Protein AF-A0A3R8L030-F1 (afdb_monomer_lite)

Structure (mmCIF, N/CA/C/O backbone):
data_AF-A0A3R8L030-F1
#
_entry.id   AF-A0A3R8L030-F1
#
loop_
_atom_site.group_PDB
_atom_site.id
_atom_site.type_symbol
_atom_site.label_atom_id
_atom_site.label_alt_id
_atom_site.label_comp_id
_atom_site.label_asym_id
_atom_site.label_entity_id
_atom_site.label_seq_id
_atom_site.pdbx_PDB_ins_code
_atom_site.Cartn_x
_atom_site.Cartn_y
_atom_site.Cartn_z
_atom_site.occupancy
_atom_site.B_iso_or_equiv
_atom_site.auth_seq_id
_atom_site.auth_comp_id
_atom_site.auth_asym_id
_atom_site.auth_atom_id
_atom_site.pdbx_PDB_model_num
ATOM 1 N N . MET A 1 1 ? -38.380 -20.143 65.986 1.00 40.31 1 MET A N 1
ATOM 2 C CA . MET A 1 1 ? -38.947 -19.265 64.948 1.00 40.31 1 MET A CA 1
ATOM 3 C C . MET A 1 1 ? -37.780 -18.463 64.450 1.00 40.31 1 MET A C 1
ATOM 5 O O . MET A 1 1 ? -37.391 -17.484 65.078 1.00 40.31 1 MET A O 1
ATOM 9 N N . ASP A 1 2 ? -37.129 -19.061 63.463 1.00 41.81 2 ASP A N 1
ATOM 10 C CA . ASP A 1 2 ? -35.942 -18.555 62.801 1.00 41.81 2 ASP A CA 1
ATOM 11 C C . ASP A 1 2 ? -36.247 -17.213 62.145 1.00 41.81 2 ASP A C 1
ATOM 13 O O . ASP A 1 2 ? -37.330 -17.005 61.600 1.00 41.81 2 ASP A O 1
ATOM 17 N N . LYS A 1 3 ? -35.301 -16.287 62.285 1.00 40.75 3 LYS A N 1
ATOM 18 C CA . LYS A 1 3 ? -35.304 -15.022 61.566 1.00 40.75 3 LYS A CA 1
ATOM 19 C C . LYS A 1 3 ? -34.808 -15.306 60.154 1.00 40.75 3 LYS A C 1
ATOM 21 O O . LYS A 1 3 ? -33.640 -15.641 59.988 1.00 40.75 3 LYS A O 1
ATOM 26 N N . GLU A 1 4 ? -35.686 -15.149 59.173 1.00 46.22 4 GLU A N 1
ATOM 27 C CA . GLU A 1 4 ? -35.289 -14.850 57.800 1.00 46.22 4 GLU A CA 1
ATOM 28 C C . GLU A 1 4 ? -34.530 -13.513 57.816 1.00 46.22 4 GLU A C 1
ATOM 30 O O . GLU A 1 4 ? -35.071 -12.467 58.173 1.00 46.22 4 GLU A O 1
ATOM 35 N N . GLN A 1 5 ? -33.234 -13.579 57.527 1.00 44.53 5 GLN A N 1
ATOM 36 C CA . GLN A 1 5 ? -32.398 -12.453 57.126 1.00 44.53 5 GLN A CA 1
ATOM 37 C C . GLN A 1 5 ? -31.625 -12.929 55.901 1.00 44.53 5 GLN A C 1
ATOM 39 O O . GLN A 1 5 ? -30.684 -13.709 56.027 1.00 44.53 5 GLN A O 1
ATOM 44 N N . GLY A 1 6 ? -32.072 -12.498 54.730 1.00 46.16 6 GLY A N 1
ATOM 45 C CA . GLY A 1 6 ? -31.446 -12.792 53.450 1.00 46.16 6 GLY A CA 1
ATOM 46 C C . GLY A 1 6 ? -32.339 -12.264 52.342 1.00 46.16 6 GLY A C 1
ATOM 47 O O . GLY A 1 6 ? -33.112 -13.042 51.815 1.00 46.16 6 GLY A O 1
ATOM 48 N N . GLU A 1 7 ? -32.293 -10.949 52.105 1.00 44.12 7 GLU A N 1
ATOM 49 C CA . GLU A 1 7 ? -32.864 -10.276 50.913 1.00 44.12 7 GLU A CA 1
ATOM 50 C C . GLU A 1 7 ? -32.478 -8.774 50.828 1.00 44.12 7 GLU A C 1
ATOM 52 O O . GLU A 1 7 ? -32.657 -8.158 49.795 1.00 44.12 7 GLU A O 1
ATOM 57 N N . ASP A 1 8 ? -31.869 -8.169 51.860 1.00 47.66 8 ASP A N 1
ATOM 58 C CA . ASP A 1 8 ? -31.588 -6.709 51.921 1.00 47.66 8 ASP A CA 1
ATOM 59 C C . ASP A 1 8 ? -30.275 -6.250 51.230 1.00 47.66 8 ASP A C 1
ATOM 61 O O . ASP A 1 8 ? -29.894 -5.084 51.311 1.00 47.66 8 ASP A O 1
ATOM 65 N N . GLY A 1 9 ? -29.525 -7.174 50.617 1.00 47.72 9 GLY A N 1
ATOM 66 C CA . GLY A 1 9 ? -28.221 -6.881 49.998 1.00 47.72 9 GLY A CA 1
ATOM 67 C C . GLY A 1 9 ? -28.303 -6.579 48.502 1.00 47.72 9 GLY A C 1
ATOM 68 O O . GLY A 1 9 ? -27.737 -5.595 48.047 1.00 47.72 9 GLY A O 1
ATOM 69 N N . THR A 1 10 ? -29.057 -7.391 47.760 1.00 52.47 10 THR A N 1
ATOM 70 C CA . THR A 1 10 ? -29.145 -7.344 46.291 1.00 52.47 10 THR A CA 1
ATOM 71 C C . THR A 1 10 ? -29.909 -6.121 45.779 1.00 52.47 10 THR A C 1
ATOM 73 O O . THR A 1 10 ? -29.444 -5.459 44.861 1.00 52.47 10 THR A O 1
ATOM 76 N N . ASP A 1 11 ? -31.007 -5.736 46.440 1.00 55.81 11 ASP A N 1
ATOM 77 C CA . ASP A 1 11 ? -31.825 -4.573 46.044 1.00 55.81 11 ASP A CA 1
ATOM 78 C C . ASP A 1 11 ? -31.068 -3.230 46.148 1.00 55.81 11 ASP A C 1
ATOM 80 O O . ASP A 1 11 ? -31.355 -2.288 45.410 1.00 55.81 11 ASP A O 1
ATOM 84 N N . ASN A 1 12 ? -30.118 -3.104 47.084 1.00 58.22 12 ASN A N 1
ATOM 85 C CA . ASN A 1 12 ? -29.330 -1.874 47.258 1.00 58.22 12 ASN A CA 1
ATOM 86 C C . ASN A 1 12 ? -28.217 -1.749 46.211 1.00 58.22 12 ASN A C 1
ATOM 88 O O . ASN A 1 12 ? -27.924 -0.633 45.775 1.00 58.22 12 ASN A O 1
ATOM 92 N N . ASP A 1 13 ? -27.610 -2.872 45.830 1.00 59.03 13 ASP A N 1
ATOM 93 C CA . ASP A 1 13 ? -26.534 -2.905 44.842 1.00 59.03 13 ASP A CA 1
ATOM 94 C C . ASP A 1 13 ? -27.094 -2.688 43.421 1.00 59.03 13 ASP A C 1
ATOM 96 O O . ASP A 1 13 ? -26.556 -1.855 42.690 1.00 59.03 13 ASP A O 1
ATOM 100 N N . GLU A 1 14 ? -28.254 -3.274 43.085 1.00 59.84 14 GLU A N 1
ATOM 101 C CA . GLU A 1 14 ? -28.978 -3.008 41.823 1.00 59.84 14 GLU A CA 1
ATOM 102 C C . GLU A 1 14 ? -29.403 -1.532 41.684 1.00 59.84 14 GLU A C 1
ATOM 104 O O . GLU A 1 14 ? -29.268 -0.899 40.635 1.00 59.84 14 GLU A O 1
ATOM 109 N N . GLN A 1 15 ? -29.884 -0.919 42.768 1.00 64.44 15 GLN A N 1
ATOM 110 C CA . GLN A 1 15 ? -30.327 0.476 42.735 1.00 64.44 15 GLN A CA 1
ATOM 111 C C . GLN A 1 15 ? -29.148 1.465 42.621 1.00 64.44 15 GLN A C 1
ATOM 113 O O . GLN A 1 15 ? -29.294 2.568 42.078 1.00 64.44 15 GLN A O 1
ATOM 118 N N . ALA A 1 16 ? -27.967 1.078 43.116 1.00 65.25 16 ALA A N 1
ATOM 119 C CA . ALA A 1 16 ? -26.729 1.830 42.949 1.00 65.25 16 ALA A CA 1
ATOM 120 C C . ALA A 1 16 ? -26.162 1.693 41.524 1.00 65.25 16 ALA A C 1
ATOM 122 O O . ALA A 1 16 ? -25.752 2.712 40.952 1.00 65.25 16 ALA A O 1
ATOM 123 N N . SER A 1 17 ? -26.195 0.493 40.929 1.00 68.00 17 SER A N 1
ATOM 124 C CA . SER A 1 17 ? -25.768 0.265 39.540 1.00 68.00 17 SER A CA 1
ATOM 125 C C . SER A 1 17 ? -26.643 1.023 38.541 1.00 68.00 17 SER A C 1
ATOM 127 O O . SER A 1 17 ? -26.108 1.704 37.664 1.00 68.00 17 SER A O 1
ATOM 129 N N . ASP A 1 18 ? -27.965 1.040 38.734 1.00 72.62 18 ASP A N 1
ATOM 130 C CA . ASP A 1 18 ? -28.902 1.806 37.897 1.00 72.62 18 ASP A CA 1
ATOM 131 C C . ASP A 1 18 ? -28.607 3.312 37.923 1.00 72.62 18 ASP A C 1
ATOM 133 O O . ASP A 1 18 ? -28.602 4.002 36.892 1.00 72.62 18 ASP A O 1
ATOM 137 N N . SER A 1 19 ? -28.318 3.846 39.115 1.00 79.25 19 SER A N 1
ATOM 138 C CA . SER A 1 19 ? -27.961 5.255 39.268 1.00 79.25 19 SER A CA 1
ATOM 139 C C . SER A 1 19 ? -26.654 5.581 38.544 1.00 79.25 19 SER A C 1
ATOM 141 O O . SER A 1 19 ? -26.567 6.642 37.923 1.00 79.25 19 SER A O 1
ATOM 143 N N . LEU A 1 20 ? -25.648 4.708 38.606 1.00 85.56 20 LEU A N 1
ATOM 144 C CA . LEU A 1 20 ? -24.357 4.918 37.948 1.00 85.56 20 LEU A CA 1
ATOM 145 C C . LEU A 1 20 ? -24.468 4.797 36.425 1.00 85.56 20 LEU A C 1
ATOM 147 O O . LEU A 1 20 ? -24.020 5.699 35.714 1.00 85.56 20 LEU A O 1
ATOM 151 N N . LEU A 1 21 ? -25.153 3.768 35.919 1.00 90.12 21 LEU A N 1
ATOM 152 C CA . LEU A 1 21 ? -25.396 3.589 34.487 1.00 90.12 21 LEU A CA 1
ATOM 153 C C . LEU A 1 21 ? -26.121 4.798 33.881 1.00 90.12 21 LEU A C 1
ATOM 155 O O . LEU A 1 21 ? -25.786 5.242 32.782 1.00 90.12 21 LEU A O 1
ATOM 159 N N . SER A 1 22 ? -27.074 5.391 34.609 1.00 90.06 22 SER A N 1
ATOM 160 C CA . SER A 1 22 ? -27.771 6.600 34.155 1.00 90.06 22 SER A CA 1
ATOM 161 C C . SER A 1 22 ? -26.840 7.813 33.989 1.00 90.06 22 SER A C 1
ATOM 163 O O . SER A 1 22 ? -27.018 8.602 33.054 1.00 90.06 22 SER A O 1
ATOM 165 N N . VAL A 1 23 ? -25.825 7.945 34.853 1.00 93.19 23 VAL A N 1
ATOM 166 C CA . VAL A 1 23 ? -24.807 9.005 34.781 1.00 93.19 23 VAL A CA 1
ATOM 167 C C . VAL A 1 23 ? -23.886 8.767 33.587 1.00 93.19 23 VAL A C 1
ATOM 169 O O . VAL A 1 23 ? -23.719 9.674 32.773 1.00 93.19 23 VAL A O 1
ATOM 172 N N . ILE A 1 24 ? -23.390 7.537 33.415 1.00 94.25 24 ILE A N 1
ATOM 173 C CA . ILE A 1 24 ? -22.549 7.147 32.272 1.00 94.25 24 ILE A CA 1
ATOM 174 C C . ILE A 1 24 ? -23.288 7.428 30.951 1.00 94.25 24 ILE A C 1
ATOM 176 O O . ILE A 1 24 ? -22.771 8.136 30.082 1.00 94.25 24 ILE A O 1
ATOM 180 N N . LYS A 1 25 ? -24.546 6.971 30.829 1.00 95.56 25 LYS A N 1
ATOM 181 C CA . LYS A 1 25 ? -25.420 7.231 29.667 1.00 95.56 25 LYS A CA 1
ATOM 182 C C . LYS A 1 25 ? -25.552 8.735 29.383 1.00 95.56 25 LYS A C 1
ATOM 184 O O . LYS A 1 25 ? -25.526 9.162 28.224 1.00 95.56 25 LYS A O 1
ATOM 189 N N . ALA A 1 26 ? -25.718 9.557 30.422 1.00 96.19 26 ALA A N 1
ATOM 190 C CA . ALA A 1 26 ? -25.890 11.000 30.278 1.00 96.19 26 ALA A CA 1
ATOM 191 C C . ALA A 1 26 ? -24.609 11.709 29.815 1.00 96.19 26 ALA A C 1
ATOM 193 O O . ALA A 1 26 ? -24.683 12.572 28.935 1.00 96.19 26 ALA A O 1
ATOM 194 N N . ASP A 1 27 ? -23.461 11.355 30.383 1.00 96.88 27 ASP A N 1
ATOM 195 C CA . ASP A 1 27 ? -22.189 12.024 30.106 1.00 96.88 27 ASP A CA 1
ATOM 196 C C . ASP A 1 27 ? -21.630 11.613 28.737 1.00 96.88 27 ASP A C 1
ATOM 198 O O . ASP A 1 27 ? -21.216 12.482 27.959 1.00 96.88 27 ASP A O 1
ATOM 202 N N . TYR A 1 28 ? -21.788 10.342 28.347 1.00 96.81 28 TYR A N 1
ATOM 203 C CA . TYR A 1 28 ? -21.502 9.884 26.982 1.00 96.81 28 TYR A CA 1
ATOM 204 C C . TYR A 1 28 ? -22.342 10.640 25.944 1.00 96.81 28 TYR A C 1
ATOM 206 O O . TYR A 1 28 ? -21.824 11.208 24.980 1.00 96.81 28 TYR A O 1
ATOM 214 N N . LYS A 1 29 ? -23.655 10.772 26.180 1.00 95.81 29 LYS A N 1
ATOM 215 C CA . LYS A 1 29 ? -24.563 11.488 25.266 1.00 95.81 29 LYS A CA 1
ATOM 216 C C . LYS A 1 29 ? -24.210 12.969 25.098 1.00 95.81 29 LYS A C 1
ATOM 218 O O . LYS A 1 29 ? -24.447 13.542 24.030 1.00 95.81 29 LYS A O 1
ATOM 223 N N . LYS A 1 30 ? -23.664 13.610 26.133 1.00 96.50 30 LYS A N 1
ATOM 224 C CA . LYS A 1 30 ? -23.179 15.000 26.066 1.00 96.50 30 LYS A CA 1
ATOM 225 C C . LYS A 1 30 ? -21.786 15.123 25.444 1.00 96.50 30 LYS A C 1
ATOM 227 O O . LYS 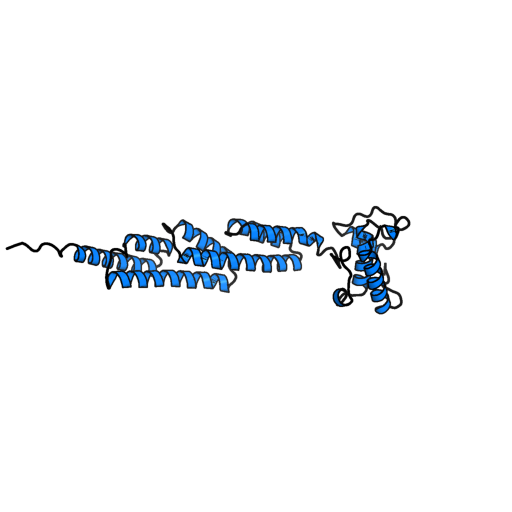A 1 30 ? -21.359 16.251 25.202 1.00 96.50 30 LYS A O 1
ATOM 232 N N . LYS A 1 31 ? -21.111 14.004 25.147 1.00 95.12 31 LYS A N 1
ATOM 233 C CA . LYS A 1 31 ? -19.697 13.940 24.739 1.00 95.12 31 LYS A CA 1
ATOM 234 C C . LYS A 1 31 ? -18.743 14.467 25.814 1.00 95.12 31 LYS A C 1
ATOM 236 O O . LYS A 1 31 ? -17.695 15.020 25.492 1.00 95.12 31 LYS A O 1
ATOM 241 N N . GLU A 1 32 ? -19.149 14.345 27.075 1.00 96.38 32 GLU A N 1
ATOM 242 C CA . GLU A 1 32 ? -18.294 14.570 28.245 1.00 96.38 32 GLU A CA 1
ATOM 243 C C . GLU A 1 32 ? -17.496 13.305 28.594 1.00 96.38 32 GLU A C 1
ATOM 245 O O . GLU A 1 32 ? -16.540 13.403 29.353 1.00 96.38 32 GLU A O 1
ATOM 250 N N . MET A 1 33 ? -17.880 12.164 28.007 1.00 95.81 33 MET A N 1
ATOM 251 C CA . MET A 1 33 ? -17.232 10.863 28.124 1.00 95.81 33 MET A CA 1
ATOM 252 C C . MET A 1 33 ? -17.007 10.263 26.727 1.00 95.81 33 MET A C 1
ATOM 254 O O . MET A 1 33 ? -17.924 10.301 25.896 1.00 95.81 33 MET A O 1
ATOM 258 N N . ASP A 1 34 ? -15.811 9.742 26.449 1.00 96.25 34 ASP A N 1
ATOM 259 C CA . ASP A 1 34 ? -15.496 9.042 25.196 1.00 96.25 34 ASP A CA 1
ATOM 260 C C . ASP A 1 34 ? -15.748 7.521 25.264 1.00 96.25 34 ASP A C 1
ATOM 262 O O . ASP A 1 34 ? -16.265 7.003 26.253 1.00 96.25 34 ASP A O 1
ATOM 266 N N . TYR A 1 35 ? -15.460 6.799 24.172 1.00 97.06 35 TYR A N 1
ATOM 267 C CA . TYR A 1 35 ? -15.663 5.346 24.111 1.00 97.06 35 TYR A CA 1
ATOM 268 C C . TYR A 1 35 ? -14.855 4.602 25.181 1.00 97.06 35 TYR A C 1
ATOM 270 O O . TYR A 1 35 ? -15.389 3.697 25.816 1.00 97.06 35 TYR A O 1
ATOM 278 N N . ALA A 1 36 ? -13.589 4.978 25.383 1.00 97.00 36 ALA A N 1
ATOM 279 C CA . ALA A 1 36 ? -12.721 4.275 26.314 1.00 97.00 36 ALA A CA 1
ATOM 280 C C . ALA A 1 36 ? -13.147 4.533 27.759 1.00 97.00 36 ALA A C 1
ATOM 282 O O . ALA A 1 36 ? -13.276 3.597 28.543 1.00 97.00 36 ALA A O 1
ATOM 283 N N . GLU A 1 37 ? -13.458 5.789 28.086 1.00 96.31 37 GLU A N 1
ATOM 284 C CA . GLU A 1 37 ? -13.988 6.151 29.400 1.00 96.31 37 GLU A CA 1
ATOM 285 C C . GLU A 1 37 ? -15.317 5.434 29.687 1.00 96.31 37 GLU A C 1
ATOM 287 O O . GLU A 1 37 ? -15.518 4.944 30.797 1.00 96.31 37 GLU A O 1
ATOM 292 N N . ALA A 1 38 ? -16.198 5.308 28.686 1.00 95.69 38 ALA A N 1
ATOM 293 C CA . ALA A 1 38 ? -17.453 4.574 28.825 1.00 95.69 38 ALA A CA 1
ATOM 294 C C . ALA A 1 38 ? -17.238 3.064 29.006 1.00 95.69 38 ALA A C 1
ATOM 296 O O . ALA A 1 38 ? -17.884 2.474 29.868 1.00 95.69 38 ALA A O 1
ATOM 297 N N . LYS A 1 39 ? -16.331 2.430 28.247 1.00 94.81 39 LYS A N 1
ATOM 298 C CA . LYS A 1 39 ? -16.027 0.996 28.404 1.00 94.81 39 LYS A CA 1
ATOM 299 C C . LYS A 1 39 ? -15.416 0.691 29.767 1.00 94.81 39 LYS A C 1
ATOM 301 O O . LYS A 1 39 ? -15.876 -0.242 30.418 1.00 94.81 39 LYS A O 1
ATOM 306 N N . ASN A 1 40 ? -14.468 1.503 30.234 1.00 93.88 40 ASN A N 1
ATOM 307 C CA . ASN A 1 40 ? -13.858 1.305 31.552 1.00 93.88 40 ASN A CA 1
ATOM 308 C C . ASN A 1 40 ? -14.901 1.491 32.667 1.00 93.88 40 ASN A C 1
ATOM 310 O O . ASN A 1 40 ? -14.985 0.668 33.572 1.00 93.88 40 ASN A O 1
ATOM 314 N N . ALA A 1 41 ? -15.761 2.512 32.564 1.00 92.81 41 ALA A N 1
ATOM 315 C CA . ALA A 1 41 ? -16.834 2.732 33.534 1.00 92.81 41 ALA A CA 1
ATOM 316 C C . ALA A 1 41 ? -17.886 1.609 33.536 1.00 92.81 41 ALA A C 1
ATOM 318 O O . ALA A 1 41 ? -18.457 1.314 34.581 1.00 92.81 41 ALA A O 1
ATOM 319 N N . LEU A 1 42 ? -18.156 0.986 32.383 1.00 90.81 42 LEU A N 1
ATOM 320 C CA . LEU A 1 42 ? -19.043 -0.177 32.294 1.00 90.81 42 LEU A CA 1
ATOM 321 C C . LEU A 1 42 ? -18.407 -1.440 32.887 1.00 90.81 42 LEU A C 1
ATOM 323 O O . LEU A 1 42 ? -19.118 -2.223 33.509 1.00 90.81 42 LEU A O 1
ATOM 327 N N . ALA A 1 43 ? -17.094 -1.629 32.733 1.00 88.12 43 ALA A N 1
ATOM 328 C CA . ALA A 1 43 ? -16.378 -2.752 33.338 1.00 88.12 43 ALA A CA 1
ATOM 329 C C . ALA A 1 43 ? -16.435 -2.716 34.877 1.00 88.12 43 ALA A C 1
ATOM 331 O O . ALA A 1 43 ? -16.526 -3.762 35.513 1.00 88.12 43 ALA A O 1
ATOM 332 N N . ASP A 1 44 ? -16.465 -1.517 35.470 1.00 84.56 44 ASP A N 1
ATOM 333 C CA . ASP A 1 44 ? -16.614 -1.324 36.919 1.00 84.56 44 ASP A CA 1
ATOM 334 C C . ASP A 1 44 ? -18.018 -1.676 37.456 1.00 84.56 44 ASP A C 1
ATOM 336 O O . ASP A 1 44 ? -18.187 -1.809 38.669 1.00 8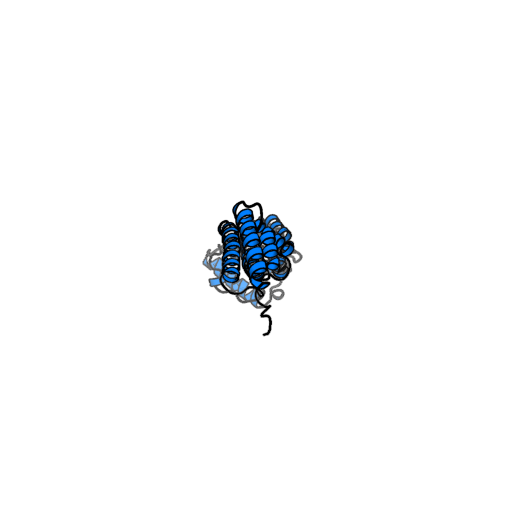4.56 44 ASP A O 1
ATOM 340 N N . LEU A 1 45 ? -19.034 -1.807 36.589 1.00 83.75 45 LEU A N 1
ATOM 341 C CA . LEU A 1 45 ? -20.405 -2.154 36.992 1.00 83.75 45 LEU A CA 1
ATOM 342 C C . LEU A 1 45 ? -20.639 -3.665 37.157 1.00 83.75 45 LEU A C 1
ATOM 344 O O . LEU A 1 45 ? -21.752 -4.041 37.507 1.00 83.75 45 LEU A O 1
ATOM 348 N N . ASP A 1 46 ? -19.619 -4.495 36.909 1.00 67.88 46 ASP A N 1
ATOM 349 C CA . ASP A 1 46 ? -19.625 -5.962 37.036 1.00 67.88 46 ASP A CA 1
ATOM 350 C C . ASP A 1 46 ? -20.930 -6.623 36.554 1.00 67.88 46 ASP A C 1
ATOM 352 O O . ASP A 1 46 ? -21.691 -7.229 37.307 1.00 67.88 46 ASP A O 1
ATOM 356 N N . ALA A 1 47 ? -21.217 -6.479 35.256 1.00 61.94 47 ALA A N 1
ATOM 357 C CA . ALA A 1 47 ? -22.436 -7.014 34.648 1.00 61.94 47 ALA A CA 1
ATOM 358 C C . ALA A 1 47 ? -22.584 -8.544 34.791 1.00 61.94 47 ALA A C 1
ATOM 360 O O . ALA A 1 47 ? -23.687 -9.056 34.619 1.00 61.94 47 ALA A O 1
ATOM 361 N N . GLU A 1 48 ? -21.502 -9.273 35.096 1.00 59.94 48 GLU A N 1
ATOM 362 C CA . GLU A 1 48 ? -21.537 -10.717 35.362 1.00 59.94 48 GLU A CA 1
ATOM 363 C C . GLU A 1 48 ? -22.101 -11.051 36.754 1.00 59.94 48 GLU A C 1
ATOM 365 O O . GLU A 1 48 ? -22.592 -12.164 36.962 1.00 59.94 48 GLU A O 1
ATOM 370 N N . GLU A 1 49 ? -22.070 -10.098 37.691 1.00 65.44 49 GLU A N 1
ATOM 371 C CA . GLU A 1 49 ? -22.681 -10.212 39.020 1.00 65.44 49 GLU A CA 1
ATOM 372 C C . GLU A 1 49 ? -24.140 -9.717 39.059 1.00 65.44 49 GLU A C 1
ATOM 374 O O . GLU A 1 49 ? -24.841 -9.946 40.048 1.00 65.44 49 GLU A O 1
ATOM 379 N N . LEU A 1 50 ? -24.623 -9.086 37.981 1.00 66.19 50 LEU A N 1
ATOM 380 C CA . LEU A 1 50 ? -25.986 -8.563 37.857 1.00 66.19 50 LEU A CA 1
ATOM 381 C C . LEU A 1 50 ? -26.899 -9.534 37.085 1.00 66.19 50 LEU A C 1
ATOM 383 O O . LEU A 1 50 ? -26.514 -10.114 36.071 1.00 66.19 50 LEU A O 1
ATOM 387 N N . GLU A 1 51 ? -28.152 -9.685 37.527 1.00 70.88 51 GLU A N 1
ATOM 388 C CA . GLU A 1 51 ? -29.180 -10.472 36.831 1.00 70.88 51 GLU A CA 1
ATOM 389 C C . GLU A 1 51 ? -30.372 -9.585 36.420 1.00 70.88 51 GLU A C 1
ATOM 391 O O . GLU A 1 51 ? -30.697 -8.593 37.066 1.00 70.88 51 GLU A O 1
ATOM 396 N N . GLY A 1 52 ? -31.070 -9.949 35.339 1.00 79.50 52 GLY A N 1
ATOM 397 C CA . GLY A 1 52 ? -32.326 -9.297 34.948 1.00 79.50 52 GLY A CA 1
ATOM 398 C C . GLY A 1 52 ? -32.164 -7.973 34.188 1.00 79.50 52 GLY A C 1
ATOM 399 O O . GLY A 1 52 ? -31.291 -7.842 33.335 1.00 79.50 52 GLY A O 1
ATOM 400 N N . GLU A 1 53 ? -33.058 -7.013 34.454 1.00 82.56 53 GLU A N 1
ATOM 401 C CA . GLU A 1 53 ? -33.201 -5.771 33.668 1.00 82.56 53 GLU A CA 1
ATOM 402 C C . GLU A 1 53 ? -31.931 -4.909 33.698 1.00 82.56 53 GLU A C 1
ATOM 404 O O . GLU A 1 53 ? -31.551 -4.365 32.667 1.00 82.56 53 GLU A O 1
ATOM 409 N N . ALA A 1 54 ? -31.223 -4.860 34.831 1.00 79.06 54 ALA A N 1
ATOM 410 C CA . ALA A 1 54 ? -29.984 -4.094 34.974 1.00 79.06 54 ALA A CA 1
ATOM 411 C C . ALA A 1 54 ? -28.853 -4.614 34.064 1.00 79.06 54 ALA A C 1
ATOM 413 O O . ALA A 1 54 ? -28.144 -3.823 33.440 1.00 79.06 54 ALA A O 1
ATOM 414 N N . ALA A 1 55 ? -28.709 -5.939 33.939 1.00 82.94 55 ALA A N 1
ATOM 415 C CA . ALA A 1 55 ? -27.713 -6.550 33.059 1.00 82.94 55 ALA A CA 1
ATOM 416 C C . ALA A 1 55 ? -28.040 -6.305 31.573 1.00 82.94 55 ALA A C 1
ATOM 418 O O . ALA A 1 55 ? -27.158 -5.932 30.795 1.00 82.94 55 ALA A O 1
ATOM 419 N N . ASP A 1 56 ? -29.315 -6.439 31.188 1.00 87.19 56 ASP A N 1
ATOM 420 C CA . ASP A 1 56 ? -29.784 -6.148 29.825 1.00 87.19 56 ASP A CA 1
ATOM 421 C C . ASP A 1 56 ? -29.517 -4.678 29.439 1.00 87.19 56 ASP A C 1
ATOM 423 O O . ASP A 1 56 ? -29.047 -4.388 28.334 1.00 87.19 56 ASP A O 1
ATOM 427 N N . ASP A 1 57 ? -29.746 -3.750 30.372 1.00 88.94 57 ASP A N 1
ATOM 428 C CA . ASP A 1 57 ? -29.558 -2.311 30.184 1.00 88.94 57 ASP A CA 1
ATOM 429 C C . ASP A 1 57 ? -28.087 -1.907 29.977 1.00 88.94 57 ASP A C 1
ATOM 431 O O . ASP A 1 57 ? -27.799 -0.938 29.254 1.00 88.94 57 ASP A O 1
ATOM 435 N N . ILE A 1 58 ? -27.158 -2.626 30.620 1.00 89.06 58 ILE A N 1
ATOM 436 C CA . ILE A 1 58 ? -25.709 -2.461 30.440 1.00 89.06 58 ILE A CA 1
ATOM 437 C C . ILE A 1 58 ? -25.297 -2.974 29.061 1.00 89.06 58 ILE A C 1
ATOM 439 O O . ILE A 1 58 ? -24.625 -2.250 28.322 1.00 89.06 58 ILE A O 1
ATOM 443 N N . LEU A 1 59 ? -25.741 -4.175 28.677 1.00 89.56 59 LEU A N 1
ATOM 444 C CA . LEU A 1 59 ? -25.427 -4.775 27.376 1.00 89.56 59 LEU A CA 1
ATOM 445 C C . LEU A 1 59 ? -25.975 -3.945 26.204 1.00 89.56 59 LEU A C 1
ATOM 447 O O . LEU A 1 59 ? -25.294 -3.769 25.186 1.00 89.56 59 LEU A O 1
ATOM 451 N N . GLU A 1 60 ? -27.181 -3.385 26.339 1.00 92.88 60 GLU A N 1
ATOM 452 C CA . GLU A 1 60 ? -27.749 -2.477 25.336 1.00 92.88 60 GLU A CA 1
ATOM 453 C C . GLU A 1 60 ? -26.910 -1.198 25.207 1.00 92.88 60 GLU A C 1
ATOM 455 O O . GLU A 1 60 ? -26.645 -0.716 24.096 1.00 92.88 60 GLU A O 1
ATOM 460 N N . PHE A 1 61 ? -26.457 -0.643 26.333 1.00 95.00 61 PHE A N 1
ATOM 461 C CA . PHE A 1 61 ? -25.628 0.553 26.303 1.00 95.00 61 PHE A CA 1
ATOM 462 C C . PHE A 1 61 ? -24.231 0.278 25.738 1.00 95.00 61 PHE A C 1
ATOM 464 O O . PHE A 1 61 ? -23.755 1.063 24.917 1.00 95.00 61 PHE A O 1
ATOM 471 N N . GLN A 1 62 ? -23.622 -0.861 26.074 1.00 94.56 62 GLN A N 1
ATOM 472 C CA . GLN A 1 62 ? -22.379 -1.320 25.456 1.00 94.56 62 GLN A CA 1
ATOM 473 C C . GLN A 1 62 ? -22.527 -1.427 23.929 1.00 94.56 62 GLN A C 1
ATOM 475 O O . GLN A 1 62 ? -21.739 -0.848 23.181 1.00 94.56 62 GLN A O 1
ATOM 480 N N . SER A 1 63 ? -23.602 -2.062 23.457 1.00 95.25 63 SER A N 1
ATOM 481 C CA . SER A 1 63 ? -23.896 -2.164 22.020 1.00 95.25 63 SER A CA 1
ATOM 482 C C . SER A 1 63 ? -24.069 -0.788 21.360 1.00 95.25 63 SER A C 1
ATOM 484 O O . SER A 1 63 ? -23.737 -0.598 20.188 1.00 95.25 63 SER A O 1
ATOM 486 N N . THR A 1 64 ? -24.596 0.192 22.101 1.00 97.25 64 THR A N 1
ATOM 487 C CA . THR A 1 64 ? -24.767 1.570 21.621 1.00 97.25 64 THR A CA 1
ATOM 488 C C . THR A 1 64 ? -23.422 2.260 21.413 1.00 97.25 64 THR A C 1
ATOM 490 O O . THR A 1 64 ? -23.190 2.809 20.336 1.00 97.25 64 THR A O 1
ATOM 493 N N . ILE A 1 65 ? -22.525 2.215 22.403 1.00 97.38 65 ILE A N 1
ATOM 494 C CA . ILE A 1 65 ? -21.223 2.893 22.306 1.00 97.38 65 ILE A CA 1
ATOM 495 C C . ILE A 1 65 ? -20.311 2.242 21.254 1.00 97.38 65 ILE A C 1
ATOM 497 O O . ILE A 1 65 ? -19.591 2.950 20.547 1.00 97.38 65 ILE A O 1
ATOM 501 N N . GLU A 1 66 ? -20.386 0.916 21.092 1.00 97.81 66 GLU A N 1
ATOM 502 C CA . GLU A 1 66 ? -19.672 0.165 20.050 1.00 97.81 66 GLU A CA 1
ATOM 503 C C . GLU A 1 66 ? -20.168 0.553 18.655 1.00 97.81 66 GLU A C 1
ATOM 505 O O . GLU A 1 66 ? -19.375 0.868 17.763 1.00 97.81 66 GLU A O 1
ATOM 510 N N . LYS A 1 67 ? -21.490 0.636 18.472 1.00 97.88 67 LYS A N 1
ATOM 511 C CA . LYS A 1 67 ? -22.080 1.100 17.216 1.00 97.88 67 LYS A CA 1
ATOM 512 C C . LYS A 1 67 ? -21.680 2.538 16.881 1.00 97.88 67 LYS A C 1
ATOM 514 O O . LYS A 1 67 ? -21.316 2.805 15.738 1.00 97.88 67 LYS A O 1
ATOM 519 N N . ASP A 1 68 ? -21.727 3.449 17.850 1.00 97.75 68 ASP A N 1
ATOM 520 C CA . ASP A 1 68 ? -21.368 4.855 17.644 1.00 97.75 68 ASP A CA 1
ATOM 521 C C . ASP A 1 68 ? -19.893 5.008 17.221 1.00 97.75 68 ASP A C 1
ATOM 523 O O . ASP A 1 68 ? -19.584 5.786 16.308 1.00 97.75 68 ASP A O 1
ATOM 527 N N . LEU A 1 69 ? -18.982 4.231 17.824 1.00 97.81 69 LEU A N 1
ATOM 528 C CA . LEU A 1 69 ? -17.582 4.157 17.396 1.00 97.81 69 LEU A CA 1
ATOM 529 C C . LEU A 1 69 ? -17.461 3.567 15.984 1.00 97.81 69 LEU A C 1
ATOM 531 O O . LEU A 1 69 ? -16.786 4.146 15.129 1.00 97.81 69 LEU A O 1
ATOM 535 N N . GLY A 1 70 ? -18.143 2.453 15.713 1.00 97.50 70 GLY A N 1
ATOM 536 C CA . GLY A 1 70 ? -18.152 1.807 14.402 1.00 97.50 70 GLY A CA 1
ATOM 537 C C . GLY A 1 70 ? -18.601 2.752 13.282 1.00 97.50 70 GLY A C 1
ATOM 538 O O . GLY A 1 70 ? -17.918 2.868 12.262 1.00 97.50 70 GLY A O 1
ATOM 539 N N . ASP A 1 71 ? -19.694 3.489 13.496 1.00 97.31 71 ASP A N 1
ATOM 540 C CA . ASP A 1 71 ? -20.230 4.477 12.553 1.00 97.31 71 ASP A CA 1
ATOM 541 C C . ASP A 1 71 ? -19.255 5.652 12.342 1.00 97.31 71 ASP A C 1
ATOM 543 O O . ASP A 1 71 ? -19.083 6.138 11.217 1.00 97.31 71 ASP A O 1
ATOM 547 N N . LYS A 1 72 ? -18.571 6.097 13.406 1.00 96.19 72 LYS A N 1
ATOM 548 C CA . LYS A 1 72 ? -17.542 7.142 13.324 1.00 96.19 72 LYS A CA 1
ATOM 549 C C . LYS A 1 72 ? -16.354 6.699 12.466 1.00 96.19 72 LYS A C 1
ATOM 551 O O . LYS A 1 72 ? -15.957 7.439 11.564 1.00 96.19 72 LYS A O 1
ATOM 556 N N . LEU A 1 73 ? -15.808 5.509 12.714 1.00 97.00 73 LEU A N 1
ATOM 557 C CA . LEU A 1 73 ? -14.655 4.983 11.973 1.00 97.00 73 LEU A CA 1
ATOM 558 C C . LEU A 1 73 ? -15.013 4.657 10.518 1.00 97.00 73 LEU A C 1
ATOM 560 O O . LEU A 1 73 ? -14.248 4.976 9.607 1.00 97.00 73 LEU A O 1
ATOM 564 N N . ALA A 1 74 ? -16.210 4.115 10.275 1.00 94.75 74 ALA A N 1
ATOM 565 C CA . ALA A 1 74 ? -16.697 3.837 8.924 1.00 94.75 74 ALA A CA 1
ATOM 566 C C . ALA A 1 74 ? -16.756 5.104 8.056 1.00 94.75 74 ALA A C 1
ATOM 568 O O . ALA A 1 74 ? -16.512 5.043 6.849 1.00 94.75 74 ALA A O 1
ATOM 569 N N . LYS A 1 75 ? -17.030 6.266 8.662 1.00 95.12 75 LYS A N 1
ATOM 570 C CA . LYS A 1 75 ? -17.003 7.548 7.958 1.00 95.12 75 LYS A CA 1
ATOM 571 C C . LYS A 1 75 ? -15.599 7.897 7.457 1.00 95.12 75 LYS A C 1
ATOM 573 O O . LYS A 1 75 ? -15.457 8.210 6.277 1.00 95.12 75 LYS A O 1
ATOM 578 N N . PHE A 1 76 ? -14.576 7.782 8.305 1.00 93.06 76 PHE A N 1
ATOM 579 C CA . PHE A 1 76 ? -13.185 8.005 7.894 1.00 93.06 76 PHE A CA 1
ATOM 580 C C . PHE A 1 76 ? -12.770 7.067 6.754 1.00 93.06 76 PHE A C 1
ATOM 582 O O . PHE A 1 76 ? -12.238 7.527 5.745 1.00 93.06 76 PHE A O 1
ATOM 589 N N . ALA A 1 77 ? -13.092 5.774 6.867 1.00 90.88 77 ALA A N 1
ATOM 590 C CA . ALA A 1 77 ? -12.796 4.793 5.824 1.00 90.88 77 ALA A CA 1
ATOM 591 C C . ALA A 1 77 ? -13.495 5.132 4.495 1.00 90.88 77 ALA A C 1
ATOM 593 O O . ALA A 1 77 ? -12.881 5.066 3.430 1.00 90.88 77 ALA A O 1
ATOM 594 N N . SER A 1 78 ? -14.758 5.576 4.543 1.00 90.31 78 SER A N 1
ATOM 595 C CA . SER A 1 78 ? -15.507 5.979 3.344 1.00 90.31 78 SER A CA 1
ATOM 596 C C . SER A 1 78 ? -14.917 7.202 2.634 1.00 90.31 78 SER A C 1
ATOM 598 O O . SER A 1 78 ? -14.976 7.284 1.406 1.00 90.31 78 SER A O 1
ATOM 600 N N . ASP A 1 79 ? -14.290 8.103 3.392 1.00 91.12 79 ASP A N 1
ATOM 601 C CA . ASP A 1 79 ? -13.574 9.272 2.877 1.00 91.12 79 ASP A CA 1
ATOM 602 C C . ASP A 1 79 ? -12.107 8.943 2.508 1.00 91.12 79 ASP A C 1
ATOM 604 O O . ASP A 1 79 ? -11.382 9.811 2.022 1.00 91.12 79 ASP A O 1
ATOM 608 N N . SER A 1 80 ? -11.673 7.684 2.698 1.00 89.38 80 SER A N 1
ATOM 609 C CA . SER A 1 80 ? -10.281 7.219 2.555 1.00 89.38 80 SER A CA 1
ATOM 610 C C . SER A 1 80 ? -9.282 7.960 3.456 1.00 89.38 80 SER A C 1
ATOM 612 O O . SER A 1 80 ? -8.087 8.012 3.169 1.00 89.38 80 SER A O 1
ATOM 614 N N . ASP A 1 81 ? -9.760 8.517 4.569 1.00 93.00 81 ASP A N 1
ATOM 615 C CA . ASP A 1 81 ? -8.964 9.241 5.559 1.00 93.00 81 ASP A CA 1
ATOM 616 C C . ASP A 1 81 ? -8.512 8.281 6.672 1.00 93.00 81 ASP A C 1
ATOM 618 O O . ASP A 1 81 ? -8.934 8.356 7.825 1.00 93.00 81 ASP A O 1
ATOM 622 N N . PHE A 1 82 ? -7.692 7.295 6.298 1.00 94.00 82 PHE A N 1
ATOM 623 C CA . PHE A 1 82 ? -7.314 6.191 7.188 1.00 94.00 82 PHE A CA 1
ATOM 624 C C . PHE A 1 82 ? -6.323 6.585 8.288 1.00 94.00 82 PHE A C 1
ATOM 626 O O . PHE A 1 82 ? -6.319 5.975 9.351 1.00 94.00 82 PHE A O 1
ATOM 633 N N . LYS A 1 83 ? -5.491 7.609 8.082 1.00 91.06 83 LYS A N 1
ATOM 634 C CA . LYS A 1 83 ? -4.513 8.035 9.095 1.00 91.06 83 LYS A CA 1
ATOM 635 C C . LYS A 1 83 ? -5.171 8.435 10.429 1.00 91.06 83 LYS A C 1
ATOM 637 O O . LYS A 1 83 ? -4.813 7.833 11.440 1.00 91.06 83 LYS A O 1
ATOM 642 N N . PRO A 1 84 ? -6.139 9.374 10.471 1.00 94.19 84 PRO A N 1
ATOM 643 C CA . PRO A 1 84 ? -6.824 9.706 11.719 1.00 94.19 84 PRO A CA 1
ATOM 644 C C . PRO A 1 84 ? -7.635 8.532 12.280 1.00 94.19 84 PRO A C 1
ATOM 646 O O . PRO A 1 84 ? -7.752 8.415 13.495 1.00 94.19 84 PRO A O 1
ATOM 649 N N . LEU A 1 85 ? -8.148 7.640 11.423 1.00 96.25 85 LEU A N 1
ATOM 650 C CA . LEU A 1 85 ? -8.830 6.414 11.848 1.00 96.25 85 LEU A CA 1
ATOM 651 C C . LEU A 1 85 ? -7.886 5.517 12.666 1.00 96.25 85 LEU A C 1
ATOM 653 O O . LEU A 1 85 ? -8.212 5.131 13.789 1.00 96.25 85 LEU A O 1
ATOM 657 N N . ILE A 1 86 ? -6.705 5.205 12.128 1.00 95.12 86 ILE A N 1
ATOM 658 C CA . ILE A 1 86 ? -5.723 4.332 12.785 1.00 95.12 86 ILE A CA 1
ATOM 659 C C . ILE A 1 86 ? -5.129 4.996 14.034 1.00 95.12 86 ILE A C 1
ATOM 661 O O . ILE A 1 86 ? -4.933 4.330 15.053 1.00 95.12 86 ILE A O 1
ATOM 665 N N . GLU A 1 87 ? -4.886 6.310 13.997 1.00 93.69 87 GLU A N 1
ATOM 666 C CA . GLU A 1 87 ? -4.462 7.077 15.176 1.00 93.69 87 GLU A CA 1
ATOM 667 C C . GLU A 1 87 ? -5.512 7.013 16.299 1.00 93.69 87 GLU A C 1
ATOM 669 O O . GLU A 1 87 ? -5.151 6.836 17.465 1.00 93.69 87 GLU A O 1
ATOM 674 N N . GLU A 1 88 ? -6.802 7.094 15.958 1.00 95.56 88 GLU A N 1
ATOM 675 C CA . GLU A 1 88 ? -7.902 6.962 16.915 1.00 95.56 88 GLU A CA 1
ATOM 676 C C . GLU A 1 88 ? -7.960 5.558 17.530 1.00 95.56 88 GLU A C 1
ATOM 678 O O . GLU A 1 88 ? -7.970 5.433 18.754 1.00 95.56 88 GLU A O 1
ATOM 683 N N . LEU A 1 89 ? -7.912 4.501 16.715 1.00 95.25 89 LEU A N 1
ATOM 684 C CA . LEU A 1 89 ? -7.895 3.120 17.214 1.00 95.25 89 LEU A CA 1
ATOM 685 C C . LEU A 1 89 ? -6.681 2.832 18.104 1.00 95.25 89 LEU A C 1
ATOM 687 O O . LEU A 1 89 ? -6.809 2.196 19.149 1.00 95.25 89 LEU A O 1
ATOM 691 N N . THR A 1 90 ? -5.510 3.350 17.732 1.00 92.69 90 THR A N 1
ATOM 692 C CA . THR A 1 90 ? -4.286 3.225 18.536 1.00 92.69 90 THR A CA 1
ATOM 693 C C . THR A 1 90 ? -4.432 3.920 19.890 1.00 92.69 90 THR A C 1
ATOM 695 O O . THR A 1 90 ? -3.974 3.398 20.910 1.00 92.69 90 THR A O 1
ATOM 698 N N . ALA A 1 91 ? -5.068 5.095 19.919 1.00 94.50 91 ALA A N 1
ATOM 699 C CA . ALA A 1 91 ? -5.335 5.816 21.157 1.00 94.50 91 ALA A CA 1
ATOM 700 C C . ALA A 1 91 ? -6.335 5.063 22.048 1.00 94.50 91 ALA A C 1
ATOM 702 O O . ALA A 1 91 ? -6.070 4.909 23.240 1.00 94.50 91 ALA A O 1
ATOM 703 N N . LEU A 1 92 ? -7.423 4.542 21.472 1.00 96.25 92 LEU A N 1
ATOM 704 C CA . LEU A 1 92 ? -8.443 3.779 22.198 1.00 96.25 92 LEU A CA 1
ATOM 705 C C . LEU A 1 92 ? -7.883 2.481 22.783 1.00 96.25 92 LEU A C 1
ATOM 707 O O . LEU A 1 92 ? -8.065 2.235 23.970 1.00 96.25 92 LEU A O 1
ATOM 711 N N . LYS A 1 93 ? -7.096 1.720 22.012 1.00 93.56 93 LYS A N 1
ATOM 712 C CA . LYS A 1 93 ? -6.430 0.495 22.491 1.00 93.56 93 LYS A CA 1
ATOM 713 C C . LYS A 1 93 ? -5.512 0.736 23.696 1.00 93.56 93 LYS A C 1
ATOM 715 O O . LYS A 1 93 ? -5.242 -0.174 24.467 1.00 93.56 93 LYS A O 1
ATOM 720 N N . LYS A 1 94 ? -4.986 1.954 23.844 1.00 93.44 94 LYS A N 1
ATOM 721 C CA . LYS A 1 94 ? -4.164 2.342 24.996 1.00 93.44 94 LYS A CA 1
ATOM 722 C C . LYS A 1 94 ? -4.997 2.833 26.186 1.00 93.44 94 LYS A C 1
ATOM 724 O O . LYS A 1 94 ? -4.492 2.815 27.305 1.00 93.44 94 LYS A O 1
ATOM 729 N N . ALA A 1 95 ? -6.187 3.365 25.927 1.00 96.50 95 ALA A N 1
ATOM 730 C CA . ALA A 1 95 ? -7.036 4.004 26.926 1.00 96.50 95 ALA A CA 1
ATOM 731 C C . ALA A 1 95 ? -8.036 3.035 27.573 1.00 96.50 95 ALA A C 1
ATOM 733 O O . ALA A 1 95 ? -8.384 3.239 28.733 1.00 96.50 95 ALA A O 1
ATOM 734 N N . VAL A 1 96 ? -8.485 2.006 26.846 1.00 95.81 96 VAL A N 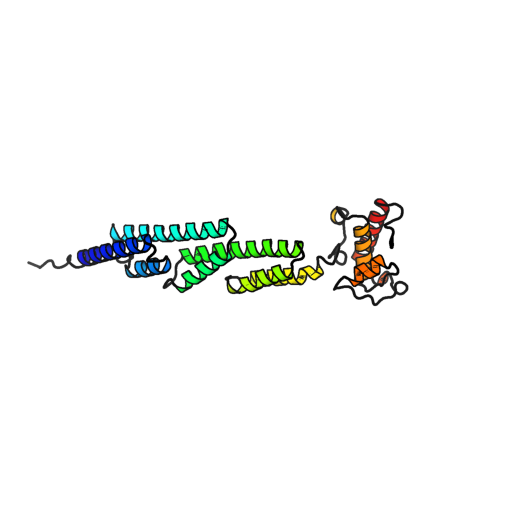1
ATOM 735 C CA . VAL A 1 96 ? -9.349 0.959 27.402 1.00 95.81 96 VAL A CA 1
ATOM 736 C C . VAL A 1 96 ? -8.547 0.051 28.332 1.00 95.81 96 VAL A C 1
ATOM 738 O O . VAL A 1 96 ? -7.437 -0.371 28.000 1.00 95.81 96 VAL A O 1
ATOM 741 N N . ASP A 1 97 ? -9.110 -0.222 29.505 1.00 90.56 97 ASP A N 1
ATOM 742 C CA . ASP A 1 97 ? -8.547 -1.130 30.494 1.00 90.56 97 ASP A CA 1
ATOM 743 C C . ASP A 1 97 ? -8.946 -2.578 30.162 1.00 90.56 97 ASP A C 1
ATOM 745 O O . ASP A 1 97 ? -10.125 -2.897 30.032 1.00 90.56 97 ASP A O 1
ATOM 749 N N . GLY A 1 98 ? -7.959 -3.471 30.061 1.00 87.56 98 GLY A N 1
ATOM 750 C CA . GLY A 1 98 ? -8.190 -4.881 29.726 1.00 87.56 98 GLY A CA 1
ATOM 751 C C . GLY A 1 98 ? -8.328 -5.150 28.225 1.00 87.56 98 GLY A C 1
ATOM 752 O O . GLY A 1 98 ? -7.902 -4.345 27.396 1.00 87.56 98 GLY A O 1
ATOM 753 N N . ASP A 1 99 ? -8.869 -6.323 27.896 1.00 86.69 99 ASP A N 1
ATOM 754 C CA . ASP A 1 99 ? -9.070 -6.765 26.515 1.00 86.69 99 ASP A CA 1
ATOM 755 C C . ASP A 1 99 ? -10.469 -6.337 26.034 1.00 86.69 99 ASP A C 1
ATOM 757 O O . ASP A 1 99 ? -11.469 -6.557 26.718 1.00 86.69 99 ASP A O 1
ATOM 761 N N . ASP A 1 100 ? -10.545 -5.731 24.849 1.00 94.38 100 ASP A N 1
ATOM 762 C CA . ASP A 1 100 ? -11.791 -5.298 24.208 1.00 94.38 100 ASP A CA 1
ATOM 763 C C . ASP A 1 100 ? -11.880 -5.941 22.822 1.00 94.38 100 ASP A C 1
ATOM 765 O O . ASP A 1 100 ? -11.264 -5.470 21.864 1.00 94.38 100 ASP A O 1
ATOM 769 N N . GLU A 1 101 ? -12.639 -7.036 22.734 1.00 94.38 101 GLU A N 1
ATOM 770 C CA . GLU A 1 101 ? -12.794 -7.842 21.515 1.00 94.38 101 GLU A CA 1
ATOM 771 C C . GLU A 1 101 ? -13.287 -6.999 20.329 1.00 94.38 101 GLU A C 1
ATOM 773 O O . GLU A 1 101 ? -12.786 -7.138 19.214 1.00 94.38 101 GLU A O 1
ATOM 778 N N . PHE A 1 102 ? -14.196 -6.048 20.566 1.00 96.00 102 PHE A N 1
ATOM 779 C CA . PHE A 1 102 ? -14.702 -5.172 19.512 1.00 96.00 102 PHE A CA 1
ATOM 780 C C . PHE A 1 102 ? -13.611 -4.233 18.979 1.00 96.00 102 PHE A C 1
ATOM 782 O O . PHE A 1 102 ? -13.477 -4.053 17.765 1.00 96.00 102 PHE A O 1
ATOM 789 N N . LEU A 1 103 ? -12.790 -3.651 19.861 1.00 96.44 103 LEU A N 1
ATOM 790 C CA . LEU A 1 103 ? -11.633 -2.865 19.427 1.00 96.44 103 LEU A CA 1
ATOM 791 C C . LEU A 1 103 ? -10.600 -3.716 18.686 1.00 96.44 103 LEU A C 1
ATOM 793 O O . LEU A 1 103 ? -10.023 -3.228 17.713 1.00 96.44 103 LEU A O 1
ATOM 797 N N . GLU A 1 104 ? -10.357 -4.955 19.114 1.00 95.06 104 GLU A N 1
ATOM 798 C CA . GLU A 1 104 ? -9.449 -5.870 18.416 1.00 95.06 104 GLU A CA 1
ATOM 799 C C . GLU A 1 104 ? -9.927 -6.157 16.989 1.00 95.06 104 GLU A C 1
ATOM 801 O O . GLU A 1 104 ? -9.151 -5.982 16.046 1.00 95.06 104 GLU A O 1
ATOM 806 N N . GLU A 1 105 ? -11.213 -6.466 16.808 1.00 96.88 105 GLU A N 1
ATOM 807 C CA . GLU A 1 105 ? -11.817 -6.668 15.487 1.00 96.88 105 GLU A CA 1
ATOM 808 C C . GLU A 1 105 ? -11.698 -5.423 14.593 1.00 96.88 105 GLU A C 1
ATOM 810 O O . GLU A 1 105 ? -11.352 -5.521 13.409 1.00 96.88 105 GLU A O 1
ATOM 815 N N . LEU A 1 106 ? -11.964 -4.231 15.140 1.00 97.25 106 LEU A N 1
ATOM 816 C CA . LEU A 1 106 ? -11.839 -2.977 14.394 1.00 97.25 106 LEU A CA 1
ATOM 817 C C . LEU A 1 106 ? -10.391 -2.703 13.985 1.00 97.25 106 LEU A C 1
ATOM 819 O O . LEU A 1 106 ? -10.142 -2.271 12.857 1.00 97.25 106 LEU A O 1
ATOM 823 N N . VAL A 1 107 ? -9.447 -2.950 14.890 1.00 95.44 107 VAL A N 1
ATOM 824 C CA . VAL A 1 107 ? -8.017 -2.791 14.638 1.00 95.44 107 VAL A CA 1
ATOM 825 C C . VAL A 1 107 ? -7.567 -3.728 13.521 1.00 95.44 107 VAL A C 1
ATOM 827 O O . VAL A 1 107 ? -6.947 -3.256 12.574 1.00 95.44 107 VAL A O 1
ATOM 830 N N . GLU A 1 108 ? -7.911 -5.015 13.569 1.00 94.81 108 GLU A N 1
ATOM 831 C CA . GLU A 1 108 ? -7.554 -5.967 12.509 1.00 94.81 108 GLU A CA 1
ATOM 832 C C . GLU A 1 108 ? -8.153 -5.579 11.155 1.00 94.81 108 GLU A C 1
ATOM 834 O O . GLU A 1 108 ? -7.457 -5.564 10.135 1.00 94.81 108 GLU A O 1
ATOM 839 N N . LYS A 1 109 ? -9.440 -5.214 11.144 1.00 96.06 109 LYS A N 1
ATOM 840 C CA . LYS A 1 109 ? -10.141 -4.804 9.927 1.00 96.06 109 LYS A CA 1
ATOM 841 C C . LYS A 1 109 ? -9.477 -3.591 9.280 1.00 96.06 109 LYS A C 1
ATOM 843 O O . LYS A 1 109 ? -9.163 -3.619 8.089 1.00 96.06 109 LYS A O 1
ATOM 848 N N . TYR A 1 110 ? -9.303 -2.511 10.038 1.00 96.38 110 TYR A N 1
ATOM 849 C CA . TYR A 1 110 ? -8.839 -1.253 9.465 1.00 96.38 110 TYR A CA 1
ATOM 850 C C . TYR A 1 110 ? -7.328 -1.216 9.235 1.00 96.38 110 TYR A C 1
ATOM 852 O O . TYR A 1 110 ? -6.900 -0.501 8.333 1.00 96.38 110 TYR A O 1
ATOM 860 N N . ASP A 1 111 ? -6.530 -2.016 9.950 1.00 94.19 111 ASP A N 1
ATOM 861 C CA . ASP A 1 111 ? -5.113 -2.224 9.621 1.00 94.19 111 ASP A CA 1
ATOM 862 C C . ASP A 1 111 ? -4.972 -2.824 8.213 1.00 94.19 111 ASP A C 1
ATOM 864 O O . ASP A 1 111 ? -4.253 -2.285 7.369 1.00 94.19 111 ASP A O 1
ATOM 868 N N . ALA A 1 112 ? -5.756 -3.867 7.908 1.00 94.75 112 ALA A N 1
ATOM 869 C CA . ALA A 1 112 ? -5.774 -4.489 6.586 1.00 94.75 112 ALA A CA 1
ATOM 870 C C . ALA A 1 112 ? -6.277 -3.535 5.486 1.00 94.75 112 ALA A C 1
ATOM 872 O O . ALA A 1 112 ? -5.682 -3.462 4.406 1.00 94.75 112 ALA A O 1
ATOM 873 N N . GLU A 1 113 ? -7.349 -2.776 5.745 1.00 96.06 113 GLU A N 1
ATOM 874 C CA . GLU A 1 113 ? -7.846 -1.766 4.798 1.00 96.06 113 GLU A CA 1
ATOM 875 C C . GLU A 1 113 ? -6.826 -0.639 4.572 1.00 96.06 113 GLU A C 1
ATOM 877 O O . GLU A 1 113 ? -6.645 -0.193 3.434 1.00 96.06 113 GLU A O 1
ATOM 882 N N . TYR A 1 114 ? -6.115 -0.208 5.620 1.00 96.31 114 TYR A N 1
ATOM 883 C CA . TYR A 1 114 ? -5.102 0.834 5.504 1.00 96.31 114 TYR A CA 1
ATOM 884 C C . TYR A 1 114 ? -3.887 0.360 4.707 1.00 96.31 114 TYR A C 1
ATOM 886 O O . TYR A 1 114 ? -3.436 1.076 3.816 1.00 96.31 114 TYR A O 1
ATOM 894 N N . ILE A 1 115 ? -3.399 -0.861 4.941 1.00 95.81 115 ILE A N 1
ATOM 895 C CA . ILE A 1 115 ? -2.314 -1.458 4.146 1.00 95.81 115 ILE A CA 1
ATOM 896 C C . ILE A 1 115 ? -2.712 -1.545 2.666 1.00 95.81 115 ILE A C 1
ATOM 898 O O . ILE A 1 115 ? -1.928 -1.164 1.797 1.00 95.81 115 ILE A O 1
ATOM 902 N N . PHE A 1 116 ? -3.944 -1.966 2.365 1.00 95.25 116 PHE A N 1
ATOM 903 C CA . PHE A 1 116 ? -4.448 -1.997 0.989 1.00 95.25 116 PHE A CA 1
ATOM 904 C C . PHE A 1 116 ? -4.520 -0.597 0.356 1.00 95.25 116 PHE A C 1
ATOM 906 O O . PHE A 1 116 ? -4.177 -0.410 -0.816 1.00 95.25 116 PHE A O 1
ATOM 913 N N . TYR A 1 117 ? -4.937 0.411 1.126 1.00 95.81 117 TYR A N 1
ATOM 914 C CA . TYR A 1 117 ? -4.902 1.805 0.691 1.00 95.81 117 TYR A CA 1
ATOM 915 C C . TYR A 1 117 ? -3.468 2.277 0.400 1.00 95.81 117 TYR A C 1
ATOM 917 O O . TYR A 1 117 ? -3.232 2.888 -0.644 1.00 95.81 117 TYR A O 1
ATOM 925 N N . LEU A 1 118 ? -2.511 1.968 1.281 1.00 96.25 118 LEU A N 1
ATOM 926 C CA . LEU A 1 118 ? -1.100 2.330 1.131 1.00 96.25 118 LEU A CA 1
ATOM 927 C C . LEU A 1 118 ? -0.476 1.704 -0.118 1.00 96.25 118 LEU A C 1
ATOM 929 O O . LEU A 1 118 ? 0.224 2.402 -0.854 1.00 96.25 118 LEU A O 1
ATOM 933 N N . ASP A 1 119 ? -0.765 0.433 -0.393 1.00 95.69 119 ASP A N 1
ATOM 934 C CA . ASP A 1 119 ? -0.357 -0.246 -1.626 1.00 95.69 119 ASP A CA 1
ATOM 935 C C . ASP A 1 119 ? -0.879 0.513 -2.857 1.00 95.69 119 ASP A C 1
ATOM 937 O O . ASP A 1 119 ? -0.108 1.058 -3.654 1.00 95.69 119 ASP A O 1
ATOM 941 N N . SER A 1 120 ? -2.202 0.704 -2.941 1.00 93.12 120 SER A N 1
ATOM 942 C CA . SER A 1 120 ? -2.816 1.387 -4.082 1.00 93.12 120 SER A CA 1
ATOM 943 C C . SER A 1 120 ? -2.312 2.821 -4.276 1.00 93.12 120 SER A C 1
ATOM 945 O O . SER A 1 120 ? -2.091 3.249 -5.414 1.00 93.12 120 SER A O 1
ATOM 947 N N . GLU A 1 121 ? -2.167 3.591 -3.199 1.00 95.56 121 GLU A N 1
ATOM 948 C CA . GLU A 1 121 ? -1.771 4.994 -3.285 1.00 95.56 121 GLU A CA 1
ATOM 949 C C . GLU A 1 121 ? -0.277 5.145 -3.588 1.00 95.56 121 GLU A C 1
ATOM 951 O O . GLU A 1 121 ? 0.102 5.970 -4.427 1.00 95.56 121 GLU A O 1
ATOM 956 N N . SER A 1 122 ? 0.574 4.299 -3.001 1.00 94.81 122 SER A N 1
ATOM 957 C CA . SER A 1 122 ? 2.003 4.277 -3.316 1.00 94.81 122 SER A CA 1
ATOM 958 C C . SER A 1 122 ? 2.251 3.897 -4.781 1.00 94.81 122 SER A C 1
ATOM 960 O O . SER A 1 122 ? 3.020 4.582 -5.462 1.00 94.81 122 SER A O 1
ATOM 962 N N . GLU A 1 123 ? 1.521 2.919 -5.334 1.00 90.75 123 GLU A N 1
ATOM 963 C CA . GLU A 1 123 ? 1.580 2.594 -6.761 1.00 90.75 123 GLU A CA 1
ATOM 964 C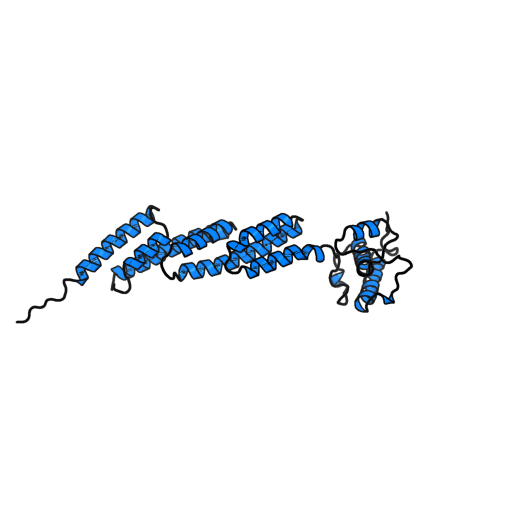 C . GLU A 1 123 ? 1.182 3.778 -7.654 1.00 90.75 123 GLU A C 1
ATOM 966 O O . GLU A 1 123 ? 1.825 4.036 -8.678 1.00 90.75 123 GLU A O 1
ATOM 971 N N . LYS A 1 124 ? 0.103 4.498 -7.310 1.00 90.62 124 LYS A N 1
ATOM 972 C CA . LYS A 1 124 ? -0.331 5.683 -8.072 1.00 90.62 124 LYS A CA 1
ATOM 973 C C . LYS A 1 124 ? 0.743 6.763 -8.057 1.00 90.62 124 LYS A C 1
ATOM 975 O O . LYS A 1 124 ? 1.022 7.352 -9.103 1.00 90.62 124 LYS A O 1
ATOM 980 N N . LEU A 1 125 ? 1.357 7.008 -6.901 1.00 91.25 125 LEU A N 1
ATOM 981 C CA . LEU A 1 125 ? 2.439 7.977 -6.752 1.00 91.25 125 LEU A CA 1
ATOM 982 C C . LEU A 1 125 ? 3.664 7.572 -7.581 1.00 91.25 125 LEU A C 1
ATOM 984 O O . LEU A 1 125 ? 4.209 8.415 -8.298 1.00 91.25 125 LEU A O 1
ATOM 988 N N . VAL A 1 126 ? 4.045 6.291 -7.585 1.00 86.50 126 VAL A N 1
ATOM 989 C CA . VAL A 1 126 ? 5.123 5.783 -8.452 1.00 86.50 126 VAL A CA 1
ATOM 990 C C . VAL A 1 126 ? 4.782 5.987 -9.932 1.00 86.50 126 VAL A C 1
ATOM 992 O O . VAL A 1 126 ? 5.584 6.574 -10.658 1.00 86.50 126 VAL A O 1
ATOM 995 N N . LYS A 1 127 ? 3.572 5.615 -10.376 1.00 83.88 127 LYS A N 1
ATOM 996 C CA . LYS A 1 127 ? 3.102 5.815 -11.765 1.00 83.88 127 LYS A CA 1
ATOM 997 C C . LYS A 1 127 ? 3.072 7.295 -12.172 1.00 83.88 127 LYS A C 1
ATOM 999 O O . LYS A 1 127 ? 3.260 7.617 -13.343 1.00 83.88 127 LYS A O 1
ATOM 1004 N N . ALA A 1 128 ? 2.868 8.198 -11.215 1.00 82.50 128 ALA A N 1
ATOM 1005 C CA . ALA A 1 128 ? 2.922 9.645 -11.412 1.00 82.50 128 ALA A CA 1
ATOM 1006 C C . ALA A 1 128 ? 4.349 10.234 -11.353 1.00 82.50 128 ALA A C 1
ATOM 1008 O O . ALA A 1 128 ? 4.507 11.451 -11.460 1.00 82.50 128 ALA A O 1
ATOM 1009 N N . GLY A 1 129 ? 5.387 9.408 -11.170 1.00 81.56 129 GLY A N 1
ATOM 1010 C CA . GLY A 1 129 ? 6.781 9.845 -11.035 1.00 81.56 129 GLY A CA 1
ATOM 1011 C C . GLY A 1 129 ? 7.115 10.480 -9.679 1.00 81.56 129 GLY A C 1
ATOM 1012 O O . GLY A 1 129 ? 8.165 11.100 -9.533 1.00 81.56 129 GLY A O 1
ATOM 1013 N N . LYS A 1 130 ? 6.240 10.334 -8.680 1.00 88.44 130 LYS A N 1
ATOM 1014 C CA . LYS A 1 130 ? 6.336 10.923 -7.335 1.00 88.44 130 LYS A CA 1
ATOM 1015 C C . LYS A 1 130 ? 6.825 9.901 -6.307 1.00 88.44 130 LYS A C 1
ATOM 1017 O O . LYS A 1 130 ? 6.217 9.700 -5.259 1.00 88.44 130 LYS A O 1
ATOM 1022 N N . LYS A 1 131 ? 7.938 9.235 -6.610 1.00 86.81 131 LYS A N 1
ATOM 1023 C CA . LYS A 1 131 ? 8.483 8.160 -5.768 1.00 86.81 131 LYS A CA 1
ATOM 1024 C C . LYS A 1 131 ? 8.825 8.617 -4.347 1.00 86.81 131 LYS A C 1
ATOM 1026 O O . LYS A 1 131 ? 8.529 7.896 -3.404 1.00 86.81 131 LYS A O 1
ATOM 1031 N N . ASP A 1 132 ? 9.378 9.816 -4.185 1.00 88.56 132 ASP A N 1
ATOM 1032 C CA . ASP A 1 132 ? 9.706 10.353 -2.857 1.00 88.56 132 ASP A CA 1
ATOM 1033 C C . ASP A 1 132 ? 8.447 10.570 -1.998 1.00 88.56 132 ASP A C 1
ATOM 1035 O O . ASP A 1 132 ? 8.477 10.349 -0.791 1.00 88.56 132 ASP A O 1
ATOM 1039 N N . GLU A 1 133 ? 7.320 10.953 -2.616 1.00 93.75 133 GLU A N 1
ATOM 1040 C CA . GLU A 1 133 ? 6.029 11.059 -1.922 1.00 93.75 133 GLU A CA 1
ATOM 1041 C C . GLU A 1 133 ? 5.505 9.671 -1.521 1.00 93.75 133 GLU A C 1
ATOM 1043 O O . GLU A 1 133 ? 4.991 9.523 -0.415 1.00 93.75 133 GLU A O 1
ATOM 1048 N N . ALA A 1 134 ? 5.681 8.652 -2.373 1.00 94.12 134 ALA A N 1
ATOM 1049 C CA . ALA A 1 134 ? 5.296 7.269 -2.072 1.00 94.12 134 ALA A CA 1
ATOM 1050 C C . ALA A 1 134 ? 6.097 6.689 -0.897 1.00 94.12 134 ALA A C 1
ATOM 1052 O O . ALA A 1 134 ? 5.521 6.112 0.021 1.00 94.12 134 ALA A O 1
ATOM 1053 N N . VAL A 1 135 ? 7.421 6.882 -0.897 1.00 92.69 135 VAL A N 1
ATOM 1054 C CA . VAL A 1 135 ? 8.292 6.446 0.206 1.00 92.69 135 VAL A CA 1
ATOM 1055 C C . VAL A 1 135 ? 7.894 7.147 1.499 1.00 92.69 135 VAL A C 1
ATOM 1057 O O . VAL A 1 135 ? 7.675 6.483 2.505 1.00 92.69 135 VAL A O 1
ATOM 1060 N N . LYS A 1 136 ? 7.717 8.472 1.457 1.00 95.25 136 LYS A N 1
ATOM 1061 C CA . LYS A 1 136 ? 7.311 9.250 2.629 1.00 95.25 136 LYS A CA 1
ATOM 1062 C C . LYS A 1 136 ? 5.962 8.790 3.195 1.00 95.25 136 LYS A C 1
ATOM 1064 O O . LYS A 1 136 ? 5.830 8.679 4.409 1.00 95.25 136 LYS A O 1
ATOM 1069 N N . LEU A 1 137 ? 4.977 8.515 2.333 1.00 95.19 137 LEU A N 1
ATOM 1070 C CA . LEU A 1 137 ? 3.672 7.984 2.740 1.00 95.19 137 LEU A CA 1
ATOM 1071 C C . LEU A 1 137 ? 3.824 6.677 3.532 1.00 95.19 137 LEU A C 1
ATOM 1073 O O . LEU A 1 137 ? 3.223 6.530 4.596 1.00 95.19 137 LEU A O 1
ATOM 1077 N N . LEU A 1 138 ? 4.633 5.745 3.028 1.00 95.69 138 LEU A N 1
ATOM 1078 C CA . LEU A 1 138 ? 4.833 4.441 3.654 1.00 95.69 138 LEU A CA 1
ATOM 1079 C C . LEU A 1 138 ? 5.657 4.536 4.952 1.00 95.69 138 LEU A C 1
ATOM 1081 O O . LEU A 1 138 ? 5.261 3.953 5.957 1.00 95.69 138 LEU A O 1
ATOM 1085 N N . GLU A 1 139 ? 6.736 5.326 4.978 1.00 94.25 139 GLU A N 1
ATOM 1086 C CA . GLU A 1 139 ? 7.557 5.553 6.184 1.00 94.25 139 GLU A CA 1
ATOM 1087 C C . GLU A 1 139 ? 6.749 6.181 7.328 1.00 94.25 139 GLU A C 1
ATOM 1089 O O . GLU A 1 139 ? 6.856 5.758 8.479 1.00 94.25 139 GLU A O 1
ATOM 1094 N N . GLU A 1 140 ? 5.904 7.175 7.028 1.00 93.75 140 GLU A N 1
ATOM 1095 C CA . GLU A 1 140 ? 5.030 7.785 8.038 1.00 93.75 140 GLU A CA 1
ATOM 1096 C C . GLU A 1 140 ? 3.977 6.800 8.572 1.00 93.75 140 GLU A C 1
ATOM 1098 O O . GLU A 1 140 ? 3.496 6.966 9.694 1.00 93.75 140 GLU A O 1
ATOM 1103 N N . SER A 1 141 ? 3.635 5.775 7.791 1.00 93.19 141 SER A N 1
ATOM 1104 C CA . SER A 1 141 ? 2.575 4.815 8.108 1.00 93.19 141 SER A CA 1
ATOM 1105 C C . SER A 1 141 ? 3.072 3.553 8.811 1.00 93.19 141 SER A C 1
ATOM 1107 O O . SER A 1 141 ? 2.300 2.928 9.531 1.00 93.19 141 SER A O 1
ATOM 1109 N N . GLU A 1 142 ? 4.356 3.204 8.681 1.00 92.19 142 GLU A N 1
ATOM 1110 C CA . GLU A 1 142 ? 4.960 2.005 9.289 1.00 92.19 142 GLU A CA 1
ATOM 1111 C C . GLU A 1 142 ? 4.730 1.934 10.807 1.00 92.19 142 GLU A C 1
ATOM 1113 O O . GLU A 1 142 ? 4.486 0.870 11.371 1.00 92.19 142 GLU A O 1
ATOM 1118 N N . SER A 1 143 ? 4.797 3.076 11.495 1.00 89.44 143 SER A N 1
ATOM 1119 C CA . SER A 1 143 ? 4.615 3.119 12.951 1.00 89.44 143 SER A CA 1
ATOM 1120 C C . SER A 1 143 ? 3.157 3.017 13.407 1.00 89.44 143 SER A C 1
ATOM 1122 O O . SER A 1 143 ? 2.926 2.776 14.592 1.00 89.44 143 SER A O 1
ATOM 1124 N N . LEU A 1 144 ? 2.209 3.213 12.486 1.00 89.06 144 LEU A N 1
ATOM 1125 C CA . LEU A 1 144 ? 0.772 3.251 12.754 1.00 89.06 144 LEU A CA 1
ATOM 1126 C C . LEU A 1 144 ? 0.106 1.886 12.569 1.00 89.06 144 LEU A C 1
ATOM 1128 O O . LEU A 1 144 ? -0.912 1.630 13.200 1.00 89.06 144 LEU A O 1
ATOM 1132 N N . VAL A 1 145 ? 0.674 1.023 11.726 1.00 91.88 145 VAL A N 1
ATOM 1133 C CA . VAL A 1 145 ? 0.120 -0.307 11.447 1.00 91.88 145 VAL A CA 1
ATOM 1134 C C . VAL A 1 145 ? 0.613 -1.368 12.431 1.00 91.88 145 VAL A C 1
ATOM 1136 O O . VAL A 1 145 ? 1.720 -1.278 12.980 1.00 91.88 145 VAL A O 1
ATOM 1139 N N . ASN A 1 146 ? -0.180 -2.423 12.604 1.00 90.12 146 ASN A N 1
ATOM 1140 C CA . ASN A 1 146 ? 0.245 -3.619 13.328 1.00 90.12 146 ASN A CA 1
ATOM 1141 C C . ASN A 1 146 ? 1.175 -4.478 12.470 1.00 90.12 146 ASN A C 1
ATOM 1143 O O . ASN A 1 146 ? 2.241 -4.884 12.948 1.00 90.12 146 ASN A O 1
ATOM 1147 N N . ASP A 1 147 ? 0.815 -4.731 11.206 1.00 90.69 147 ASP A N 1
ATOM 1148 C CA . ASP A 1 147 ? 1.684 -5.461 10.280 1.00 90.69 147 ASP A CA 1
ATOM 1149 C C . ASP A 1 147 ? 2.713 -4.537 9.613 1.00 90.69 147 ASP A C 1
ATOM 1151 O O . ASP A 1 147 ? 2.612 -4.122 8.456 1.00 90.69 147 ASP A O 1
ATOM 1155 N N . LYS A 1 148 ? 3.771 -4.239 10.367 1.00 93.00 148 LYS A N 1
ATOM 1156 C CA . LYS A 1 148 ? 4.904 -3.441 9.877 1.00 93.00 148 LYS A CA 1
ATOM 1157 C C . LYS A 1 148 ? 5.634 -4.095 8.708 1.00 93.00 148 LYS A C 1
ATOM 1159 O O . LYS A 1 148 ? 6.222 -3.385 7.893 1.00 93.00 148 LYS A O 1
ATOM 1164 N N . ASN A 1 149 ? 5.623 -5.428 8.625 1.00 92.00 149 ASN A N 1
ATOM 1165 C CA . ASN A 1 149 ? 6.315 -6.133 7.548 1.00 92.00 149 ASN A CA 1
ATOM 1166 C C . ASN A 1 149 ? 5.609 -5.895 6.216 1.00 92.00 149 ASN A C 1
ATOM 1168 O O . ASN A 1 149 ? 6.292 -5.664 5.225 1.00 92.00 149 ASN A O 1
ATOM 1172 N N . ALA A 1 150 ? 4.274 -5.853 6.204 1.00 92.94 150 ALA A N 1
ATOM 1173 C CA . ALA A 1 150 ? 3.521 -5.509 5.002 1.00 92.94 150 ALA A CA 1
ATOM 1174 C C . ALA A 1 150 ? 3.918 -4.125 4.457 1.00 92.94 150 ALA A C 1
ATOM 1176 O O . ALA A 1 150 ? 4.194 -3.982 3.268 1.00 92.94 150 ALA A O 1
ATOM 1177 N N . VAL A 1 151 ? 4.041 -3.110 5.320 1.00 93.88 151 VAL A N 1
ATOM 1178 C CA . VAL A 1 151 ? 4.486 -1.768 4.893 1.00 93.88 151 VAL A CA 1
ATOM 1179 C C . VAL A 1 151 ? 5.953 -1.765 4.451 1.00 93.88 151 VAL A C 1
ATOM 1181 O O . VAL A 1 151 ? 6.300 -1.091 3.478 1.00 93.88 151 VAL A O 1
ATOM 1184 N N . LEU A 1 152 ? 6.819 -2.536 5.114 1.00 90.81 152 LEU A N 1
ATOM 1185 C CA . LEU A 1 152 ? 8.217 -2.686 4.709 1.00 90.81 152 LEU A CA 1
ATOM 1186 C C . LEU A 1 152 ? 8.353 -3.357 3.333 1.00 90.81 152 LEU A C 1
ATOM 1188 O O . LEU A 1 152 ? 9.190 -2.936 2.533 1.00 90.81 152 LEU A O 1
ATOM 1192 N N . ASP A 1 153 ? 7.525 -4.355 3.033 1.00 89.50 153 ASP A N 1
ATOM 1193 C CA . ASP A 1 153 ? 7.486 -5.010 1.726 1.00 89.50 153 ASP A CA 1
ATOM 1194 C C . ASP A 1 153 ? 7.058 -4.017 0.633 1.00 89.50 153 ASP A C 1
ATOM 1196 O O . ASP A 1 153 ? 7.746 -3.899 -0.384 1.00 89.50 153 ASP A O 1
ATOM 1200 N N . LEU A 1 154 ? 6.026 -3.200 0.880 1.00 92.31 154 LEU A N 1
ATOM 1201 C CA . LEU A 1 154 ? 5.635 -2.111 -0.027 1.00 92.31 154 LEU A CA 1
ATOM 1202 C C . LEU A 1 154 ? 6.768 -1.089 -0.228 1.00 92.31 154 LEU A C 1
ATOM 1204 O O . LEU A 1 154 ? 7.034 -0.658 -1.352 1.00 92.31 154 LEU A O 1
ATOM 1208 N N . LEU A 1 155 ? 7.491 -0.721 0.837 1.00 90.12 155 LEU A N 1
ATOM 1209 C CA . LEU A 1 155 ? 8.663 0.158 0.744 1.00 90.12 155 LEU A CA 1
ATOM 1210 C C . LEU A 1 155 ? 9.747 -0.448 -0.146 1.00 90.12 155 LEU A C 1
ATOM 1212 O O . LEU A 1 155 ? 10.307 0.251 -0.995 1.00 90.12 155 LEU A O 1
ATOM 1216 N N . LEU A 1 156 ? 10.036 -1.740 0.019 1.00 83.75 156 LEU A N 1
ATOM 1217 C CA . LEU A 1 156 ? 10.988 -2.457 -0.824 1.00 83.75 156 LEU A CA 1
ATOM 1218 C C . LEU A 1 156 ? 10.526 -2.475 -2.282 1.00 83.75 156 LEU A C 1
ATOM 1220 O O . LEU A 1 156 ? 11.344 -2.268 -3.178 1.00 83.75 156 LEU A O 1
ATOM 1224 N N . GLU A 1 157 ? 9.240 -2.678 -2.550 1.00 84.75 157 GLU A N 1
ATOM 1225 C CA . GLU A 1 157 ? 8.685 -2.634 -3.903 1.00 84.75 157 GLU A CA 1
ATOM 1226 C C . GLU A 1 157 ? 8.821 -1.246 -4.531 1.00 84.75 157 GLU A C 1
ATOM 1228 O O . GLU A 1 157 ? 9.392 -1.120 -5.620 1.00 84.75 157 GLU A O 1
ATOM 1233 N N . VAL A 1 158 ? 8.416 -0.193 -3.816 1.00 85.31 158 VAL A N 1
ATOM 1234 C CA . VAL A 1 158 ? 8.573 1.204 -4.244 1.00 85.31 158 VAL A CA 1
ATOM 1235 C C . VAL A 1 158 ? 10.042 1.552 -4.463 1.00 85.31 158 VAL A C 1
ATOM 1237 O O . VAL A 1 158 ? 10.376 2.255 -5.415 1.00 85.31 158 VAL A O 1
ATOM 1240 N N . GLN A 1 159 ? 10.965 1.063 -3.638 1.00 78.50 159 GLN A N 1
ATOM 1241 C CA . GLN A 1 159 ? 12.397 1.286 -3.834 1.00 78.50 159 GLN A CA 1
ATOM 1242 C C . GLN A 1 159 ? 12.926 0.531 -5.062 1.00 78.50 159 GLN A C 1
ATOM 1244 O O . GLN A 1 159 ? 13.682 1.110 -5.851 1.00 78.50 159 GLN A O 1
ATOM 1249 N N . ASN A 1 160 ? 12.454 -0.694 -5.294 1.00 72.50 160 ASN A N 1
ATOM 1250 C CA . ASN A 1 160 ? 12.867 -1.555 -6.402 1.00 72.50 160 ASN A CA 1
ATOM 1251 C C . ASN A 1 160 ? 12.170 -1.254 -7.741 1.00 72.50 160 ASN A C 1
ATOM 1253 O O . ASN A 1 160 ? 12.656 -1.713 -8.778 1.00 72.50 160 ASN A O 1
ATOM 1257 N N . THR A 1 161 ? 11.107 -0.442 -7.779 1.00 62.03 161 THR A N 1
ATOM 1258 C CA . THR A 1 161 ? 10.473 0.006 -9.041 1.00 62.03 161 THR A CA 1
ATOM 1259 C C . THR A 1 161 ? 11.438 0.745 -9.965 1.00 62.03 161 THR A C 1
ATOM 1261 O O . THR A 1 161 ? 11.313 0.639 -11.184 1.00 62.03 161 THR A O 1
ATOM 1264 N N . ALA A 1 162 ? 12.495 1.366 -9.417 1.00 51.34 162 ALA A N 1
ATOM 1265 C CA . ALA A 1 162 ? 13.584 1.949 -10.209 1.00 51.34 162 ALA A CA 1
ATOM 1266 C C . ALA A 1 162 ? 14.229 0.923 -11.162 1.00 51.34 162 ALA A C 1
ATOM 1268 O O . ALA A 1 162 ? 14.682 1.287 -12.237 1.00 51.34 162 ALA A O 1
ATOM 1269 N N . GLY A 1 163 ? 14.223 -0.365 -10.808 1.00 49.97 163 GLY A N 1
ATOM 1270 C CA . GLY A 1 163 ? 14.758 -1.444 -11.631 1.00 49.97 163 GLY A CA 1
ATOM 1271 C C . GLY A 1 163 ? 13.729 -2.180 -12.489 1.00 49.97 163 GLY A C 1
ATOM 1272 O O . GLY A 1 163 ? 14.121 -3.121 -13.162 1.00 49.97 163 GLY A O 1
ATOM 1273 N N . LYS A 1 164 ? 12.437 -1.828 -12.478 1.00 52.81 164 LYS A N 1
ATOM 1274 C CA . LYS A 1 164 ? 11.426 -2.425 -13.379 1.00 52.81 164 LYS A CA 1
ATOM 1275 C C . LYS A 1 164 ? 10.892 -1.412 -14.388 1.00 52.81 164 LYS A C 1
ATOM 1277 O O . LYS A 1 164 ? 10.782 -1.766 -15.555 1.00 52.81 164 LYS A O 1
ATOM 1282 N N . ASP A 1 165 ? 10.695 -0.158 -13.983 1.00 60.88 165 ASP A N 1
ATOM 1283 C CA . ASP A 1 165 ? 10.198 0.913 -14.863 1.00 60.88 165 ASP A CA 1
ATOM 1284 C C . ASP A 1 165 ? 11.287 1.482 -15.791 1.00 60.88 165 ASP A C 1
ATOM 1286 O O . ASP A 1 165 ? 11.010 2.158 -16.784 1.00 60.88 165 ASP A O 1
ATOM 1290 N N . GLU A 1 166 ? 12.560 1.201 -15.497 1.00 78.38 166 GLU A N 1
ATOM 1291 C CA . GLU A 1 166 ? 13.675 1.581 -16.363 1.00 78.38 166 GLU A CA 1
ATOM 1292 C C . GLU A 1 166 ? 13.880 0.637 -17.553 1.00 78.38 166 GLU A C 1
ATOM 1294 O O . GLU A 1 166 ? 14.474 1.066 -18.552 1.00 78.38 166 GLU A O 1
ATOM 1299 N N . TYR A 1 167 ? 13.401 -0.607 -17.455 1.00 88.00 167 TYR A N 1
ATOM 1300 C CA . TYR A 1 167 ? 13.432 -1.595 -18.532 1.00 88.00 167 TYR A CA 1
ATOM 1301 C C . TYR A 1 167 ? 12.106 -1.583 -19.296 1.00 88.00 167 TYR A C 1
ATOM 1303 O O . TYR A 1 167 ? 11.039 -1.395 -18.726 1.00 88.00 167 TYR A O 1
ATOM 1311 N N . ILE A 1 168 ? 12.163 -1.824 -20.599 1.00 91.69 168 ILE A N 1
ATOM 1312 C CA . ILE A 1 168 ? 10.977 -1.962 -21.444 1.00 91.69 168 ILE A CA 1
ATOM 1313 C C . ILE A 1 168 ? 10.396 -3.370 -21.299 1.00 91.69 168 ILE A C 1
ATOM 1315 O O . ILE A 1 168 ? 9.179 -3.523 -21.283 1.00 91.69 168 ILE A O 1
ATOM 1319 N N . ILE A 1 169 ? 11.250 -4.396 -21.181 1.00 93.44 169 ILE A N 1
ATOM 1320 C CA . ILE A 1 169 ? 10.830 -5.786 -20.954 1.00 93.44 169 ILE A CA 1
ATOM 1321 C C . ILE A 1 169 ? 11.757 -6.407 -19.893 1.00 93.44 169 ILE A C 1
ATOM 1323 O O . ILE A 1 169 ? 12.776 -7.013 -20.234 1.00 93.44 169 ILE A O 1
ATOM 1327 N N . PRO A 1 170 ? 11.444 -6.247 -18.591 1.00 91.94 170 PRO A N 1
ATOM 1328 C CA . PRO A 1 170 ? 12.354 -6.586 -17.494 1.00 91.94 170 PRO A CA 1
ATOM 1329 C C . PRO A 1 170 ? 12.864 -8.033 -17.501 1.00 91.94 170 PRO A C 1
ATOM 1331 O O . PRO A 1 170 ? 14.011 -8.273 -17.126 1.00 91.94 170 PRO A O 1
ATOM 1334 N N . ASP A 1 171 ? 12.037 -8.968 -17.961 1.00 91.44 171 ASP A N 1
ATOM 1335 C CA . ASP A 1 171 ? 12.243 -10.418 -17.956 1.00 91.44 171 ASP A CA 1
ATOM 1336 C C . ASP A 1 171 ? 12.721 -10.987 -19.309 1.00 91.44 171 ASP A C 1
ATOM 1338 O O . ASP A 1 171 ? 12.798 -12.207 -19.493 1.00 91.44 171 ASP A O 1
ATOM 1342 N N . SER A 1 172 ? 13.129 -10.126 -20.254 1.00 94.81 172 SER A N 1
ATOM 1343 C CA . SER A 1 172 ? 13.634 -10.542 -21.572 1.00 94.81 172 SER A CA 1
ATOM 1344 C C . SER A 1 172 ? 14.933 -11.361 -21.519 1.00 94.81 172 SER A C 1
ATOM 1346 O O . SER A 1 172 ? 15.358 -11.897 -22.545 1.00 94.81 172 SER A O 1
ATOM 1348 N N . ASN A 1 173 ? 15.588 -11.435 -20.356 1.00 95.00 173 ASN A N 1
ATOM 1349 C CA . ASN A 1 173 ? 16.812 -12.201 -20.124 1.00 95.00 173 ASN A CA 1
ATOM 1350 C C . ASN A 1 173 ? 16.567 -13.607 -19.544 1.00 95.00 173 ASN A C 1
ATOM 1352 O O . ASN A 1 173 ? 17.500 -14.410 -19.526 1.00 95.00 173 ASN A O 1
ATOM 1356 N N . SER A 1 174 ? 15.360 -13.905 -19.051 1.00 95.19 174 SER A N 1
ATOM 1357 C CA . SER A 1 174 ? 15.075 -15.116 -18.261 1.00 95.19 174 SER A CA 1
ATOM 1358 C C . SER A 1 174 ? 13.921 -15.972 -18.794 1.00 95.19 174 SER A C 1
ATOM 1360 O O . SER A 1 174 ? 13.740 -17.096 -18.323 1.00 95.19 174 SER A O 1
ATOM 1362 N N . ARG A 1 175 ? 13.171 -15.496 -19.799 1.00 97.25 175 ARG A N 1
ATOM 1363 C CA . ARG A 1 175 ? 12.132 -16.280 -20.487 1.00 97.25 175 ARG A CA 1
ATOM 1364 C C . ARG A 1 175 ? 12.017 -15.946 -21.971 1.00 97.25 175 ARG A C 1
ATOM 1366 O O . ARG A 1 175 ? 12.505 -14.919 -22.433 1.00 97.25 175 ARG A O 1
ATOM 1373 N N . TYR A 1 176 ? 11.314 -16.796 -22.716 1.00 97.50 176 TYR A N 1
ATOM 1374 C CA . TYR A 1 176 ? 10.934 -16.505 -24.098 1.00 97.50 176 TYR A CA 1
ATOM 1375 C C . TYR A 1 176 ? 9.760 -15.522 -24.150 1.00 97.50 176 TYR A C 1
ATOM 1377 O O . TYR A 1 176 ? 8.757 -15.703 -23.454 1.00 97.50 176 TYR A O 1
ATOM 1385 N N . LEU A 1 177 ? 9.889 -14.503 -24.998 1.00 97.25 177 LEU A N 1
ATOM 1386 C CA . LEU A 1 177 ? 8.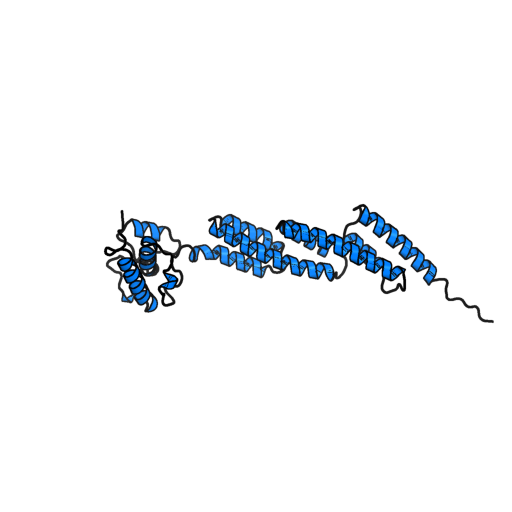820 -13.561 -25.310 1.00 97.25 177 LEU A CA 1
ATOM 1387 C C . LEU A 1 177 ? 7.883 -14.131 -26.380 1.00 97.25 177 LEU A C 1
ATOM 1389 O O . LEU A 1 177 ? 8.263 -14.965 -27.207 1.00 97.25 177 LEU A O 1
ATOM 1393 N N . SER A 1 178 ? 6.653 -13.641 -26.366 1.00 96.12 178 SER A N 1
ATOM 1394 C CA . SER A 1 178 ? 5.590 -13.933 -27.320 1.00 96.12 178 SER A CA 1
ATOM 1395 C C . SER A 1 178 ? 5.095 -12.650 -27.989 1.00 96.12 178 SER A C 1
ATOM 1397 O O . SER A 1 178 ? 5.357 -11.549 -27.512 1.00 96.12 178 SER A O 1
ATOM 1399 N N . ASP A 1 179 ? 4.330 -12.766 -29.075 1.00 93.56 179 ASP A N 1
ATOM 1400 C CA . ASP A 1 179 ? 3.707 -11.595 -29.710 1.00 93.56 179 ASP A CA 1
ATOM 1401 C C . ASP A 1 179 ? 2.766 -10.826 -28.767 1.00 93.56 179 ASP A C 1
ATOM 1403 O O . ASP A 1 179 ? 2.586 -9.621 -28.940 1.00 93.56 179 ASP A O 1
ATOM 1407 N N . ALA A 1 180 ? 2.191 -11.502 -27.763 1.00 92.25 180 ALA A N 1
ATOM 1408 C CA . ALA A 1 180 ? 1.355 -10.868 -26.748 1.00 92.25 180 ALA A CA 1
ATOM 1409 C C . ALA A 1 180 ? 2.170 -9.932 -25.841 1.00 92.25 180 ALA A C 1
ATOM 1411 O O . ALA A 1 180 ? 1.705 -8.836 -25.545 1.00 92.25 180 ALA A O 1
ATOM 1412 N N . ASP A 1 181 ? 3.403 -10.313 -25.488 1.00 90.69 181 ASP A N 1
ATOM 1413 C CA . ASP A 1 181 ? 4.321 -9.474 -24.699 1.00 90.69 181 ASP A CA 1
ATOM 1414 C C . ASP A 1 181 ? 4.746 -8.203 -25.452 1.00 90.69 181 ASP A C 1
ATOM 1416 O O . ASP A 1 181 ? 5.130 -7.208 -24.846 1.00 90.69 181 ASP A O 1
ATOM 1420 N N . LEU A 1 182 ? 4.686 -8.232 -26.787 1.00 94.94 182 LEU A N 1
ATOM 1421 C CA . LEU A 1 182 ? 5.030 -7.100 -27.652 1.00 94.94 182 LEU A CA 1
ATOM 1422 C C . LEU A 1 182 ? 3.812 -6.240 -28.016 1.00 94.94 182 LEU A C 1
ATOM 1424 O O . LEU A 1 182 ? 3.941 -5.249 -28.742 1.00 94.94 182 LEU A O 1
ATOM 1428 N N . SER A 1 183 ? 2.617 -6.637 -27.578 1.00 85.94 183 SER A N 1
ATOM 1429 C CA . SER A 1 183 ? 1.376 -5.936 -27.886 1.00 85.94 183 SER A CA 1
ATOM 1430 C C . SER A 1 183 ? 1.338 -4.580 -27.181 1.00 85.94 183 SER A C 1
ATOM 1432 O O . SER A 1 183 ? 1.565 -4.486 -25.982 1.00 85.94 183 SER A O 1
ATOM 1434 N N . GLY A 1 184 ? 1.034 -3.518 -27.929 1.00 83.38 184 GLY A N 1
ATOM 1435 C CA . GLY A 1 184 ? 0.958 -2.150 -27.402 1.00 83.38 184 GLY A CA 1
ATOM 1436 C C . GLY A 1 184 ? 2.275 -1.368 -27.432 1.00 83.38 184 GLY A C 1
ATOM 1437 O O . GLY A 1 184 ? 2.238 -0.146 -27.301 1.00 83.38 184 GLY A O 1
ATOM 1438 N N . LEU A 1 185 ? 3.414 -2.021 -27.687 1.00 87.56 185 LEU A N 1
ATOM 1439 C CA . LEU A 1 185 ? 4.685 -1.327 -27.894 1.00 87.56 185 LEU A CA 1
ATOM 1440 C C . LEU A 1 185 ? 4.733 -0.683 -29.284 1.00 87.56 185 LEU A C 1
ATOM 1442 O O . LEU A 1 185 ? 4.427 -1.313 -30.302 1.00 87.56 185 LEU A O 1
ATOM 1446 N N . ASN A 1 186 ? 5.151 0.580 -29.335 1.00 89.31 186 ASN A N 1
ATOM 1447 C CA . ASN A 1 186 ? 5.431 1.263 -30.593 1.00 89.31 186 ASN A CA 1
ATOM 1448 C C . ASN A 1 186 ? 6.797 0.832 -31.167 1.00 89.31 186 ASN A C 1
ATOM 1450 O O . ASN A 1 186 ? 7.599 0.176 -30.502 1.00 89.31 186 ASN A O 1
ATOM 1454 N N . ILE A 1 187 ? 7.082 1.204 -32.417 1.00 94.25 187 ILE A N 1
ATOM 1455 C CA . ILE A 1 187 ? 8.297 0.745 -33.105 1.00 94.25 187 ILE A CA 1
ATOM 1456 C C . ILE A 1 187 ? 9.604 1.199 -32.422 1.00 94.25 187 ILE A C 1
ATOM 1458 O O . ILE A 1 187 ? 10.562 0.425 -32.382 1.00 94.25 187 ILE A O 1
ATOM 1462 N N . GLN A 1 188 ? 9.636 2.397 -31.824 1.00 93.69 188 GLN A N 1
ATOM 1463 C CA . GLN A 1 188 ? 10.786 2.874 -31.048 1.00 93.69 188 GLN A CA 1
ATOM 1464 C C . GLN A 1 188 ? 10.985 2.006 -29.802 1.00 93.69 188 GLN A C 1
ATOM 1466 O O . GLN A 1 188 ? 12.095 1.554 -29.540 1.00 93.69 188 GLN A O 1
ATOM 1471 N N . GLN A 1 189 ? 9.910 1.700 -29.070 1.00 92.31 189 GLN A N 1
ATOM 1472 C CA . GLN A 1 189 ? 9.965 0.832 -27.892 1.00 92.31 189 GLN A CA 1
ATOM 1473 C C . GLN A 1 189 ? 10.412 -0.589 -28.246 1.00 92.31 189 GLN A C 1
ATOM 1475 O O . GLN A 1 189 ? 11.215 -1.164 -27.519 1.00 92.31 189 GLN A O 1
ATOM 1480 N N . ILE A 1 190 ? 9.970 -1.140 -29.382 1.00 97.12 190 ILE A N 1
ATOM 1481 C CA . ILE A 1 190 ? 10.462 -2.433 -29.883 1.00 97.12 190 ILE A CA 1
ATOM 1482 C C . ILE A 1 190 ? 11.968 -2.369 -30.177 1.00 97.12 190 ILE A C 1
ATOM 1484 O O . ILE A 1 190 ? 12.718 -3.268 -29.784 1.00 97.12 190 ILE A O 1
ATOM 1488 N N . ASN A 1 191 ? 12.437 -1.301 -30.832 1.00 97.69 191 ASN A N 1
ATOM 1489 C CA . ASN A 1 191 ? 13.860 -1.111 -31.109 1.00 97.69 191 ASN A CA 1
ATOM 1490 C C . ASN A 1 191 ? 14.676 -0.968 -29.814 1.00 97.69 191 ASN A C 1
ATOM 1492 O O . ASN A 1 191 ? 15.732 -1.590 -29.675 1.00 97.69 191 ASN A O 1
ATOM 1496 N N . TYR A 1 192 ? 14.184 -0.200 -28.847 1.00 96.94 192 TYR A N 1
ATOM 1497 C CA . TYR A 1 192 ? 14.852 -0.002 -27.568 1.00 96.94 192 TYR A CA 1
ATOM 1498 C C . TYR A 1 192 ? 14.852 -1.285 -26.732 1.00 96.94 192 TYR A C 1
ATOM 1500 O O . TYR A 1 192 ? 15.899 -1.630 -26.203 1.00 96.94 192 TYR A O 1
ATOM 1508 N N . ALA A 1 193 ? 13.756 -2.051 -26.687 1.00 97.00 193 ALA A N 1
ATOM 1509 C CA . ALA A 1 193 ? 13.694 -3.343 -25.992 1.00 97.00 193 ALA A CA 1
ATOM 1510 C C . ALA A 1 193 ? 14.683 -4.356 -26.586 1.00 97.00 193 ALA A C 1
ATOM 1512 O O . ALA A 1 193 ? 15.364 -5.087 -25.870 1.00 97.00 193 ALA A O 1
ATOM 1513 N N . LYS A 1 194 ? 14.834 -4.363 -27.916 1.00 97.88 194 LYS A N 1
ATOM 1514 C CA . LYS A 1 194 ? 15.868 -5.162 -28.586 1.00 97.88 194 LYS A CA 1
ATOM 1515 C C . LYS A 1 194 ? 17.267 -4.723 -28.156 1.00 97.88 194 LYS A C 1
ATOM 1517 O O . LYS A 1 194 ? 18.127 -5.566 -27.914 1.00 97.88 194 LYS A O 1
ATOM 1522 N N . ASN A 1 195 ? 17.508 -3.413 -28.080 1.00 98.19 195 ASN A N 1
ATOM 1523 C CA . ASN A 1 195 ? 18.808 -2.876 -27.688 1.00 98.19 195 ASN A CA 1
ATOM 1524 C C . ASN A 1 195 ? 19.104 -3.018 -26.189 1.00 98.19 195 ASN A C 1
ATOM 1526 O O . ASN A 1 195 ? 20.267 -3.151 -25.815 1.00 98.19 195 ASN A O 1
ATOM 1530 N N . GLU A 1 196 ? 18.072 -3.084 -25.355 1.00 97.75 196 GLU A N 1
ATOM 1531 C CA . GLU A 1 196 ? 18.161 -3.316 -23.917 1.00 97.75 196 GLU A CA 1
ATOM 1532 C C . GLU A 1 196 ? 18.843 -4.647 -23.604 1.00 97.75 196 GLU A C 1
ATOM 1534 O O . GLU A 1 196 ? 19.714 -4.698 -22.739 1.00 97.75 196 GLU A O 1
ATOM 1539 N N . ILE A 1 197 ? 18.528 -5.702 -24.363 1.00 98.06 197 ILE A N 1
ATOM 1540 C CA . ILE A 1 197 ? 19.188 -7.006 -24.230 1.00 98.06 197 ILE A CA 1
ATOM 1541 C C . ILE A 1 197 ? 20.706 -6.863 -24.400 1.00 98.06 197 ILE A C 1
ATOM 1543 O O . ILE A 1 197 ? 21.466 -7.400 -23.604 1.00 98.06 197 ILE A O 1
ATOM 1547 N N . TYR A 1 198 ? 21.176 -6.086 -25.378 1.00 97.88 198 TYR A N 1
ATOM 1548 C CA . TYR A 1 198 ? 22.613 -5.844 -25.532 1.00 97.88 198 TYR A CA 1
ATOM 1549 C C . TYR A 1 198 ? 23.185 -4.927 -24.442 1.00 97.88 198 TYR A C 1
ATOM 1551 O O . TYR A 1 198 ? 24.321 -5.115 -24.001 1.00 97.88 198 TYR A O 1
ATOM 1559 N N . ALA A 1 199 ? 22.413 -3.928 -24.011 1.00 97.44 199 ALA A N 1
ATOM 1560 C CA . ALA A 1 199 ? 22.811 -2.968 -22.989 1.00 97.44 199 ALA A CA 1
ATOM 1561 C C . ALA A 1 199 ? 23.038 -3.637 -21.622 1.00 97.44 199 ALA A C 1
ATOM 1563 O O . ALA A 1 199 ? 23.963 -3.249 -20.908 1.00 97.44 199 ALA A O 1
ATOM 1564 N N . ARG A 1 200 ? 22.268 -4.684 -21.282 1.00 96.44 200 ARG A N 1
ATOM 1565 C CA . ARG A 1 200 ? 22.448 -5.494 -20.055 1.00 96.44 200 ARG A CA 1
ATOM 1566 C C . ARG A 1 200 ? 23.839 -6.124 -19.949 1.00 96.44 200 ARG A C 1
ATOM 1568 O O . ARG A 1 200 ? 24.337 -6.340 -18.851 1.00 96.44 200 ARG A O 1
ATOM 1575 N N . HIS A 1 201 ? 24.493 -6.344 -21.087 1.00 97.12 201 HIS A N 1
ATOM 1576 C CA . HIS A 1 201 ? 25.864 -6.857 -21.192 1.00 97.12 201 HIS A CA 1
ATOM 1577 C C . HIS A 1 201 ? 26.907 -5.742 -21.381 1.00 97.12 201 HIS A C 1
ATOM 1579 O O . HIS A 1 201 ? 28.035 -5.988 -21.808 1.00 97.12 201 HIS A O 1
ATOM 1585 N N . GLY A 1 202 ? 26.532 -4.491 -21.104 1.00 96.12 202 GLY A N 1
ATOM 1586 C CA . GLY A 1 202 ? 27.414 -3.328 -21.145 1.00 96.12 202 GLY A CA 1
ATOM 1587 C C . GLY A 1 202 ? 27.805 -2.863 -22.547 1.00 96.12 202 GLY A C 1
ATOM 1588 O O . GLY A 1 202 ? 28.772 -2.108 -22.680 1.00 96.12 202 GLY A O 1
ATOM 1589 N N . ARG A 1 203 ? 27.098 -3.298 -23.601 1.00 98.25 203 ARG A N 1
ATOM 1590 C CA . ARG A 1 203 ? 27.366 -2.864 -24.980 1.00 98.25 203 ARG A CA 1
ATOM 1591 C C . ARG A 1 203 ? 27.085 -1.370 -25.137 1.00 98.25 203 ARG A C 1
ATOM 1593 O O . ARG A 1 203 ? 25.959 -0.936 -24.931 1.00 98.25 203 ARG A O 1
ATOM 1600 N N . ARG A 1 204 ? 28.084 -0.609 -25.585 1.00 98.00 204 ARG A N 1
ATOM 1601 C CA . ARG A 1 204 ? 27.923 0.787 -26.019 1.00 98.00 204 ARG A CA 1
ATOM 1602 C C . ARG A 1 204 ? 27.216 0.884 -27.370 1.00 98.00 204 ARG A C 1
ATOM 1604 O O . ARG A 1 204 ? 27.186 -0.072 -28.147 1.00 98.00 204 ARG A O 1
ATOM 1611 N N . PHE A 1 205 ? 26.685 2.060 -27.684 1.00 97.31 205 PHE A N 1
ATOM 1612 C CA . PHE A 1 205 ? 25.930 2.320 -28.907 1.00 97.31 205 PHE A CA 1
ATOM 1613 C C . PHE A 1 205 ? 26.583 3.432 -29.728 1.00 97.31 205 PHE A C 1
ATOM 1615 O O . PHE A 1 205 ? 27.057 4.424 -29.187 1.00 97.31 205 PHE A O 1
ATOM 1622 N N . GLN A 1 206 ? 26.622 3.244 -31.051 1.00 96.06 206 GLN A N 1
ATOM 1623 C CA . GLN A 1 206 ? 27.100 4.275 -31.982 1.00 96.06 206 GLN A CA 1
ATOM 1624 C C . GLN A 1 206 ? 26.051 5.369 -32.208 1.00 96.06 206 GLN A C 1
ATOM 1626 O O . GLN A 1 206 ? 26.419 6.518 -32.423 1.00 96.06 206 GLN A O 1
ATOM 1631 N N . SER A 1 207 ? 24.767 5.005 -32.147 1.00 97.19 207 SER A N 1
ATOM 1632 C CA . SER A 1 207 ? 23.665 5.966 -32.181 1.00 97.19 207 SER A CA 1
ATOM 1633 C C . SER A 1 207 ? 23.679 6.806 -30.910 1.00 97.19 207 SER A C 1
ATOM 1635 O O . SER A 1 207 ? 23.751 6.265 -29.800 1.00 97.19 207 SER A O 1
ATOM 1637 N N . ALA A 1 208 ? 23.600 8.124 -31.081 1.00 95.19 208 ALA A N 1
ATOM 1638 C CA . ALA A 1 208 ? 23.558 9.065 -29.973 1.00 95.19 208 ALA A CA 1
ATOM 1639 C C . ALA A 1 208 ? 22.240 8.939 -29.199 1.00 95.19 208 ALA A C 1
ATOM 1641 O O . ALA A 1 208 ? 22.252 9.012 -27.970 1.00 95.19 208 ALA A O 1
ATOM 1642 N N . GLU A 1 209 ? 21.131 8.690 -29.898 1.00 95.75 209 GLU A N 1
ATOM 1643 C CA . GLU A 1 209 ? 19.814 8.419 -29.320 1.00 95.75 209 GLU A CA 1
ATOM 1644 C C . GLU A 1 209 ? 19.863 7.228 -28.352 1.00 95.75 209 GLU A C 1
ATOM 1646 O O . GLU A 1 209 ? 19.581 7.390 -27.162 1.00 95.75 209 GLU A O 1
ATOM 1651 N N . LEU A 1 210 ? 20.319 6.056 -28.814 1.00 96.62 210 LEU A N 1
ATOM 1652 C CA . LEU A 1 210 ? 20.424 4.869 -27.955 1.00 96.62 210 LEU A CA 1
ATOM 1653 C C . LEU A 1 210 ? 21.425 5.074 -26.822 1.00 96.62 210 LEU A C 1
ATOM 1655 O O . LEU A 1 210 ? 21.160 4.689 -25.684 1.00 96.62 210 LEU A O 1
ATOM 1659 N N . GLN A 1 211 ? 22.577 5.681 -27.115 1.00 96.94 211 GLN A N 1
ATOM 1660 C CA . GLN A 1 211 ? 23.596 5.897 -26.096 1.00 96.94 211 GLN A CA 1
ATOM 1661 C C . GLN A 1 211 ? 23.088 6.827 -24.989 1.00 96.94 211 GLN A C 1
ATOM 1663 O O . GLN A 1 211 ? 23.354 6.568 -23.817 1.00 96.94 211 GLN A O 1
ATOM 1668 N N . THR A 1 212 ? 22.336 7.869 -25.347 1.00 89.75 212 THR A N 1
ATOM 1669 C CA . THR A 1 212 ? 21.721 8.809 -24.399 1.00 89.75 212 THR A CA 1
ATOM 1670 C C . THR A 1 212 ? 20.625 8.122 -23.594 1.00 89.75 212 THR A C 1
ATOM 1672 O O . THR A 1 212 ? 20.615 8.232 -22.370 1.00 89.75 212 THR A O 1
ATOM 1675 N N . TYR A 1 213 ? 19.754 7.357 -24.260 1.00 91.94 213 TYR A N 1
ATOM 1676 C CA . TYR A 1 213 ? 18.697 6.593 -23.605 1.00 91.94 213 TYR A CA 1
ATOM 1677 C C . TYR A 1 213 ? 19.259 5.629 -22.555 1.00 91.94 213 TYR A C 1
ATOM 1679 O O . TYR A 1 213 ? 18.859 5.699 -21.396 1.00 91.94 213 TYR A O 1
ATOM 1687 N N . PHE A 1 214 ? 20.225 4.777 -22.909 1.00 95.19 214 PHE A N 1
ATOM 1688 C CA . PHE A 1 214 ? 20.775 3.811 -21.954 1.00 95.19 214 PHE A CA 1
ATOM 1689 C C . PHE A 1 214 ? 21.653 4.463 -20.886 1.00 95.19 214 PHE A C 1
ATOM 1691 O O . PHE A 1 214 ? 21.592 4.037 -19.743 1.00 95.19 214 PHE A O 1
ATOM 1698 N N . ASN A 1 215 ? 22.380 5.546 -21.188 1.00 89.12 215 ASN A N 1
ATOM 1699 C CA . ASN A 1 215 ? 23.101 6.306 -20.155 1.00 89.12 215 ASN A CA 1
ATOM 1700 C C . ASN A 1 215 ? 22.176 6.895 -19.079 1.00 89.12 215 ASN A C 1
ATOM 1702 O O . ASN A 1 215 ? 22.643 7.172 -17.979 1.00 89.12 215 ASN A O 1
ATOM 1706 N N . SER A 1 216 ? 20.893 7.111 -19.390 1.00 84.06 216 SER A N 1
ATOM 1707 C CA . SER A 1 216 ? 19.911 7.581 -18.408 1.00 84.06 216 SER A CA 1
ATOM 1708 C C . SER A 1 216 ? 19.400 6.484 -17.469 1.00 84.06 216 SER A C 1
ATOM 1710 O O . SER A 1 216 ? 18.726 6.807 -16.498 1.00 84.06 216 SER A O 1
ATOM 1712 N N . LYS A 1 217 ? 19.702 5.207 -17.745 1.00 86.50 217 LYS A N 1
ATOM 1713 C CA . LYS A 1 217 ? 19.239 4.068 -16.947 1.00 86.50 217 LYS A CA 1
ATOM 1714 C C . LYS A 1 217 ? 20.230 3.756 -15.839 1.00 86.50 217 LYS A C 1
ATOM 1716 O O . LYS A 1 217 ? 21.412 3.545 -16.115 1.00 86.50 217 LYS A O 1
ATOM 1721 N N . SER A 1 218 ? 19.747 3.656 -14.606 1.00 85.62 218 SER A N 1
ATOM 1722 C CA . SER A 1 218 ? 20.584 3.409 -13.427 1.00 85.62 218 SER A CA 1
ATOM 1723 C C . SER A 1 218 ? 21.360 2.089 -13.498 1.00 85.62 218 SER A C 1
ATOM 1725 O O . SER A 1 218 ? 22.478 1.989 -12.993 1.00 85.62 218 SER A O 1
ATOM 1727 N N . TRP A 1 219 ? 20.793 1.085 -14.170 1.00 90.81 219 TRP A N 1
ATOM 1728 C CA . TRP A 1 219 ? 21.379 -0.246 -14.312 1.00 90.81 219 TRP A CA 1
ATOM 1729 C C . TRP A 1 219 ? 22.419 -0.361 -15.434 1.00 90.81 219 TRP A C 1
ATOM 1731 O O . TRP A 1 219 ? 23.161 -1.346 -15.488 1.00 90.81 219 TRP A O 1
ATOM 1741 N N . TYR A 1 220 ? 22.476 0.595 -16.364 1.00 94.56 220 TYR A N 1
ATOM 1742 C CA . TYR A 1 220 ? 23.320 0.469 -17.547 1.00 94.56 220 TYR A CA 1
ATOM 1743 C C . TYR A 1 220 ? 24.762 0.893 -17.265 1.00 94.56 220 TYR A C 1
ATOM 1745 O O . TYR A 1 220 ? 25.045 2.021 -16.866 1.00 94.56 220 TYR A O 1
ATOM 1753 N N . ASN A 1 221 ? 25.701 -0.003 -17.574 1.00 92.88 221 ASN A N 1
ATOM 1754 C CA . ASN A 1 221 ? 27.130 0.268 -17.477 1.00 92.88 221 ASN A CA 1
ATOM 1755 C C . ASN A 1 221 ? 27.850 -0.028 -18.803 1.00 92.88 221 ASN A C 1
ATOM 1757 O O . ASN A 1 221 ? 28.317 -1.143 -19.053 1.00 92.88 221 ASN A O 1
ATOM 1761 N N . GLY A 1 222 ? 27.956 0.991 -19.658 1.00 94.62 222 GLY A N 1
ATOM 1762 C CA . GLY A 1 222 ? 28.595 0.898 -20.971 1.00 94.62 222 GLY A CA 1
ATOM 1763 C C . GLY A 1 222 ? 30.108 0.677 -20.893 1.00 94.62 222 GLY A C 1
ATOM 1764 O O . GLY A 1 222 ? 30.880 1.638 -20.846 1.00 94.62 222 GLY A O 1
ATOM 1765 N N . THR A 1 223 ? 30.548 -0.578 -20.955 1.00 94.50 223 THR A N 1
ATOM 1766 C CA . THR A 1 223 ? 31.959 -0.995 -20.831 1.00 94.50 223 THR A CA 1
ATOM 1767 C C . THR A 1 223 ? 32.493 -1.724 -22.065 1.00 94.50 223 THR A C 1
ATOM 1769 O O . THR A 1 223 ? 33.699 -1.696 -22.311 1.00 94.50 223 THR A O 1
ATOM 1772 N N . VAL A 1 224 ? 31.614 -2.313 -22.879 1.00 96.38 224 VAL A N 1
ATOM 1773 C CA . VAL A 1 224 ? 31.960 -3.105 -24.063 1.00 96.38 224 VAL A CA 1
ATOM 1774 C C . VAL A 1 224 ? 31.792 -2.257 -25.321 1.00 96.38 224 VAL A C 1
ATOM 1776 O O . VAL A 1 224 ? 30.714 -1.735 -25.603 1.00 96.38 224 VAL A O 1
ATOM 1779 N N . ASP A 1 225 ? 32.868 -2.118 -26.093 1.00 95.06 225 ASP A N 1
ATOM 1780 C CA . ASP A 1 225 ? 32.833 -1.432 -27.386 1.00 95.06 225 ASP A CA 1
ATOM 1781 C C . ASP A 1 225 ? 31.891 -2.155 -28.376 1.00 95.06 225 ASP A C 1
ATOM 1783 O O . ASP A 1 225 ? 31.879 -3.394 -28.394 1.00 95.06 225 ASP A O 1
ATOM 1787 N N . PRO A 1 226 ? 31.131 -1.436 -29.232 1.00 93.88 226 PRO A N 1
ATOM 1788 C CA . PRO A 1 226 ? 30.222 -2.065 -30.189 1.00 93.88 226 PRO A CA 1
ATOM 1789 C C . PRO A 1 226 ? 30.888 -3.130 -31.073 1.00 93.88 226 PRO A C 1
ATOM 1791 O O . PRO A 1 226 ? 30.243 -4.126 -31.397 1.00 93.88 226 PRO A O 1
ATOM 1794 N N . ALA A 1 227 ? 32.160 -2.941 -31.451 1.00 94.00 227 ALA A N 1
ATOM 1795 C CA . ALA A 1 227 ? 32.917 -3.877 -32.285 1.00 94.00 227 ALA A CA 1
ATOM 1796 C C . ALA A 1 227 ? 33.479 -5.078 -31.501 1.00 94.00 227 ALA A C 1
ATOM 1798 O O . ALA A 1 227 ? 33.828 -6.103 -32.094 1.00 94.00 227 ALA A O 1
ATOM 1799 N N . ALA A 1 228 ? 33.578 -4.962 -30.175 1.00 95.06 228 ALA A N 1
ATOM 1800 C CA . ALA A 1 228 ? 34.041 -6.025 -29.289 1.00 95.06 228 ALA A CA 1
ATOM 1801 C C . ALA A 1 228 ? 32.904 -6.944 -28.815 1.00 95.06 228 ALA A C 1
ATOM 1803 O O . ALA A 1 228 ? 33.175 -8.064 -28.379 1.00 95.06 228 ALA A O 1
ATOM 1804 N N . PHE A 1 229 ? 31.650 -6.495 -28.915 1.00 95.94 229 PHE A N 1
ATOM 1805 C CA . PHE A 1 229 ? 30.486 -7.285 -28.533 1.00 95.94 229 PHE A CA 1
ATOM 1806 C C . PHE A 1 229 ? 30.348 -8.545 -29.397 1.00 95.94 229 PHE A C 1
ATOM 1808 O O . PHE A 1 229 ? 30.464 -8.492 -30.623 1.00 95.94 229 PHE A O 1
ATOM 1815 N N . ARG A 1 230 ? 30.084 -9.694 -28.766 1.00 94.75 230 ARG A N 1
ATOM 1816 C CA . ARG A 1 230 ? 29.923 -10.987 -29.448 1.00 94.75 230 ARG A CA 1
ATOM 1817 C C . ARG A 1 230 ? 28.585 -11.603 -29.078 1.00 94.75 230 ARG A C 1
ATOM 1819 O O . ARG A 1 230 ? 28.220 -11.603 -27.911 1.00 94.75 230 ARG A O 1
ATOM 1826 N N . GLU A 1 231 ? 27.904 -12.220 -30.040 1.00 90.38 231 GLU A N 1
ATOM 1827 C CA . GLU A 1 231 ? 26.634 -12.925 -29.787 1.00 90.38 231 GLU A CA 1
ATOM 1828 C C . GLU A 1 231 ? 26.757 -14.051 -28.752 1.00 90.38 231 GLU A C 1
ATOM 1830 O O . GLU A 1 231 ? 25.782 -14.397 -28.094 1.00 90.38 231 GLU A O 1
ATOM 1835 N N . SER A 1 232 ? 27.960 -14.602 -28.555 1.00 94.75 232 SER A N 1
ATOM 1836 C CA . SER A 1 232 ? 28.236 -15.584 -27.501 1.00 94.75 232 SER A CA 1
ATOM 1837 C C . SER A 1 232 ? 28.094 -15.027 -26.080 1.00 94.75 232 SER A C 1
ATOM 1839 O O . SER A 1 232 ? 28.098 -15.812 -25.140 1.00 94.75 232 SER A O 1
ATOM 1841 N N . MET A 1 233 ? 28.014 -13.702 -25.915 1.00 96.00 233 MET A N 1
ATOM 1842 C CA . MET A 1 233 ? 27.723 -13.052 -24.632 1.00 96.00 233 MET A CA 1
ATOM 1843 C C . MET A 1 233 ? 26.243 -13.181 -24.251 1.00 96.00 233 MET A C 1
ATOM 1845 O O . MET A 1 233 ? 25.920 -13.093 -23.074 1.00 96.00 233 MET A O 1
ATOM 1849 N N . LEU A 1 234 ? 25.361 -13.418 -25.229 1.00 97.38 234 LEU A N 1
ATOM 1850 C CA . LEU A 1 234 ? 23.934 -13.598 -24.992 1.00 97.38 234 LEU A CA 1
ATOM 1851 C C . LEU A 1 234 ? 23.605 -15.046 -24.620 1.00 97.38 234 LEU A C 1
ATOM 1853 O O . LEU A 1 234 ? 24.160 -16.000 -25.187 1.00 97.38 234 LEU A O 1
ATOM 1857 N N . ASN A 1 235 ? 22.634 -15.208 -23.725 1.00 96.88 235 ASN A N 1
ATOM 1858 C CA . ASN A 1 235 ? 22.030 -16.503 -23.427 1.00 96.88 235 ASN A CA 1
ATOM 1859 C C . ASN A 1 235 ? 20.980 -16.905 -24.489 1.00 96.88 235 ASN A C 1
ATOM 1861 O O . ASN A 1 235 ? 20.705 -16.169 -25.440 1.00 96.88 235 ASN A O 1
ATOM 1865 N N . ASP A 1 236 ? 20.408 -18.103 -24.360 1.00 97.12 236 ASP A N 1
ATOM 1866 C CA . ASP A 1 236 ? 19.480 -18.643 -25.363 1.00 97.12 236 ASP A CA 1
ATOM 1867 C C . ASP A 1 236 ? 18.131 -17.902 -25.411 1.00 97.12 236 ASP A C 1
ATOM 1869 O O . ASP A 1 236 ? 17.578 -17.713 -26.499 1.00 97.12 236 ASP A O 1
ATOM 1873 N N . PHE A 1 237 ? 17.629 -17.417 -24.268 1.00 97.50 237 PHE A N 1
ATOM 1874 C CA . PHE A 1 237 ? 16.426 -16.580 -24.212 1.00 97.50 237 PHE A CA 1
ATOM 1875 C C . PHE A 1 237 ? 16.661 -15.256 -24.937 1.00 97.50 237 PHE A C 1
ATOM 1877 O O . PHE A 1 237 ? 15.899 -14.886 -25.827 1.00 97.50 237 PHE A O 1
ATOM 1884 N N . GLU A 1 238 ? 17.763 -14.582 -24.618 1.00 98.25 238 GLU A N 1
ATOM 1885 C CA . GLU A 1 238 ? 18.145 -13.290 -25.185 1.00 98.25 238 GLU A CA 1
ATOM 1886 C C . GLU A 1 238 ? 18.301 -13.356 -26.706 1.00 98.25 238 GLU A C 1
ATOM 1888 O O . GLU A 1 238 ? 17.736 -12.522 -27.413 1.00 98.25 238 GLU A O 1
ATOM 1893 N N . LYS A 1 239 ? 18.988 -14.381 -27.232 1.00 98.12 239 LYS A N 1
ATOM 1894 C CA . LYS A 1 239 ? 19.113 -14.598 -28.686 1.00 98.12 239 LYS A CA 1
ATOM 1895 C C . LYS A 1 239 ? 17.746 -14.737 -29.346 1.00 98.12 239 LYS A C 1
ATOM 1897 O O . LYS A 1 239 ? 17.451 -14.056 -30.328 1.00 98.12 239 LYS A O 1
ATOM 1902 N N . ARG A 1 240 ? 16.884 -15.590 -28.786 1.00 98.06 240 ARG A N 1
ATOM 1903 C CA . ARG A 1 240 ? 15.555 -15.848 -29.349 1.00 98.06 240 ARG A CA 1
ATOM 1904 C C . ARG A 1 240 ? 14.647 -14.618 -29.276 1.00 98.06 240 ARG A C 1
ATOM 1906 O O . ARG A 1 240 ? 13.878 -14.367 -30.206 1.00 98.06 240 ARG A O 1
ATOM 1913 N N . ASN A 1 241 ? 14.763 -13.839 -28.207 1.00 98.38 241 ASN A N 1
ATOM 1914 C CA . ASN A 1 241 ? 13.989 -12.621 -27.992 1.00 98.38 241 ASN A CA 1
ATOM 1915 C C . ASN A 1 241 ? 14.449 -11.488 -28.916 1.00 98.38 241 ASN A C 1
ATOM 1917 O O . ASN A 1 241 ? 13.606 -10.822 -29.515 1.00 98.38 241 ASN A O 1
ATOM 1921 N N . VAL A 1 242 ? 15.759 -11.322 -29.127 1.00 98.12 242 VAL A N 1
ATOM 1922 C CA . VAL A 1 242 ? 16.311 -10.395 -30.131 1.00 98.12 242 VAL A CA 1
ATOM 1923 C C . VAL A 1 242 ? 15.770 -10.711 -31.526 1.00 98.12 242 VAL A C 1
ATOM 1925 O O . VAL A 1 242 ? 15.375 -9.796 -32.252 1.00 98.12 242 VAL A O 1
ATOM 1928 N N . GLU A 1 243 ? 15.711 -11.990 -31.911 1.00 97.75 243 GLU A N 1
ATOM 1929 C CA . GLU A 1 243 ? 15.132 -12.394 -33.198 1.00 97.75 243 GLU A CA 1
ATOM 1930 C C . GLU A 1 243 ? 13.649 -12.034 -33.310 1.00 97.75 243 GLU A C 1
ATOM 1932 O O . GLU A 1 243 ? 13.213 -11.558 -34.360 1.00 97.75 243 GLU A O 1
ATOM 1937 N N . LEU A 1 244 ? 12.862 -12.285 -32.257 1.00 98.19 244 LEU A N 1
ATOM 1938 C CA . LEU A 1 244 ? 11.436 -11.958 -32.237 1.00 98.19 244 LEU A CA 1
ATOM 1939 C C . LEU A 1 244 ? 11.219 -10.445 -32.357 1.00 98.19 244 LEU A C 1
ATOM 1941 O O . LEU A 1 244 ? 10.455 -10.006 -33.213 1.00 98.19 244 LEU A O 1
ATOM 1945 N N . LEU A 1 245 ? 11.937 -9.656 -31.555 1.00 98.06 245 LEU A N 1
ATOM 1946 C CA . LEU A 1 245 ? 11.867 -8.195 -31.564 1.00 98.06 245 LEU A CA 1
ATOM 1947 C C . LEU A 1 245 ? 12.291 -7.620 -32.919 1.00 98.06 245 LEU A C 1
ATOM 1949 O O . LEU A 1 245 ? 11.612 -6.749 -33.452 1.00 98.06 245 LEU A O 1
ATOM 1953 N N . SER A 1 246 ? 13.355 -8.157 -33.522 1.00 97.19 246 SER A N 1
ATOM 1954 C CA . SER A 1 246 ? 13.794 -7.779 -34.870 1.00 97.19 246 SER A CA 1
ATOM 1955 C C . SER A 1 246 ? 12.708 -8.063 -35.914 1.00 97.19 246 SER A C 1
ATOM 1957 O O . SER A 1 246 ? 12.341 -7.183 -36.690 1.00 97.19 246 SER A O 1
ATOM 1959 N N . LYS A 1 247 ? 12.112 -9.264 -35.900 1.00 97.06 247 LYS A N 1
ATOM 1960 C CA . LYS A 1 247 ? 11.000 -9.609 -36.805 1.00 97.06 247 LYS A CA 1
ATOM 1961 C C . LYS A 1 247 ? 9.809 -8.673 -36.618 1.00 97.06 247 LYS A C 1
ATOM 1963 O O . LYS A 1 247 ? 9.244 -8.216 -37.611 1.00 97.06 247 LYS A O 1
ATOM 1968 N N . LYS A 1 248 ? 9.449 -8.370 -35.368 1.00 97.25 248 LYS A N 1
ATOM 1969 C CA . LYS A 1 248 ? 8.360 -7.445 -35.049 1.00 97.25 248 LYS A CA 1
ATOM 1970 C C . LYS A 1 248 ? 8.650 -6.045 -35.586 1.00 97.25 248 LYS A C 1
ATOM 1972 O O . LYS A 1 248 ? 7.803 -5.493 -36.280 1.00 97.25 248 LYS A O 1
ATOM 1977 N N . GLU A 1 249 ? 9.849 -5.519 -35.354 1.00 96.50 249 GLU A N 1
ATOM 1978 C CA . GLU A 1 249 ? 10.282 -4.207 -35.843 1.00 96.50 249 GLU A CA 1
ATOM 1979 C C . GLU A 1 249 ? 10.160 -4.093 -37.369 1.00 96.50 249 GLU A C 1
ATOM 1981 O O . GLU A 1 249 ? 9.490 -3.191 -37.867 1.00 96.50 249 GLU A O 1
ATOM 1986 N N . PHE A 1 250 ? 10.720 -5.056 -38.112 1.00 95.69 250 PHE A N 1
ATOM 1987 C CA . PHE A 1 250 ? 10.653 -5.067 -39.578 1.00 95.69 250 PHE A CA 1
ATOM 1988 C C . PHE A 1 250 ? 9.237 -5.305 -40.124 1.00 95.69 250 PHE A C 1
ATOM 1990 O O . PHE A 1 250 ? 8.936 -4.896 -41.245 1.00 95.69 250 PHE A O 1
ATOM 1997 N N . SER A 1 251 ? 8.360 -5.958 -39.353 1.00 95.69 251 SER A N 1
ATOM 1998 C CA . SER A 1 251 ? 6.944 -6.104 -39.716 1.00 95.69 251 SER A CA 1
ATOM 1999 C C . SER A 1 251 ? 6.149 -4.804 -39.556 1.00 95.69 251 SER A C 1
ATOM 2001 O O . SER A 1 251 ? 5.167 -4.608 -40.267 1.00 95.69 251 SER A O 1
ATOM 2003 N N . MET A 1 252 ? 6.569 -3.927 -38.636 1.00 92.75 252 MET A N 1
ATOM 2004 C CA . MET A 1 252 ? 5.938 -2.625 -38.394 1.00 92.75 252 MET A CA 1
ATOM 2005 C C . MET A 1 252 ? 6.429 -1.577 -39.393 1.00 92.75 252 MET A C 1
ATOM 2007 O O . MET A 1 252 ? 5.629 -0.806 -39.915 1.00 92.75 252 MET A O 1
ATOM 2011 N N . GLU A 1 253 ? 7.727 -1.581 -39.701 1.00 93.25 253 GLU A N 1
ATOM 2012 C CA . GLU A 1 253 ? 8.324 -0.730 -40.726 1.00 93.25 253 GLU A CA 1
ATOM 2013 C C . GLU A 1 253 ? 9.402 -1.510 -41.476 1.00 93.25 253 GLU A C 1
ATOM 2015 O O . GLU A 1 253 ? 10.385 -1.964 -40.893 1.00 93.25 253 GLU A O 1
ATOM 2020 N N . SER A 1 254 ? 9.263 -1.635 -42.798 1.00 88.31 254 SER A N 1
ATOM 2021 C CA . SER A 1 254 ? 10.161 -2.461 -43.620 1.00 88.31 254 SER A CA 1
ATOM 2022 C C . SER A 1 254 ? 11.635 -2.044 -43.549 1.00 88.31 254 SER A C 1
ATOM 2024 O O . SER A 1 254 ? 12.518 -2.823 -43.898 1.00 88.31 254 SER A O 1
ATOM 2026 N N . GLY A 1 255 ? 11.910 -0.803 -43.140 1.00 89.38 255 GLY A N 1
ATOM 2027 C CA . GLY A 1 255 ? 13.255 -0.268 -42.956 1.00 89.38 255 GLY A CA 1
ATOM 2028 C C . GLY 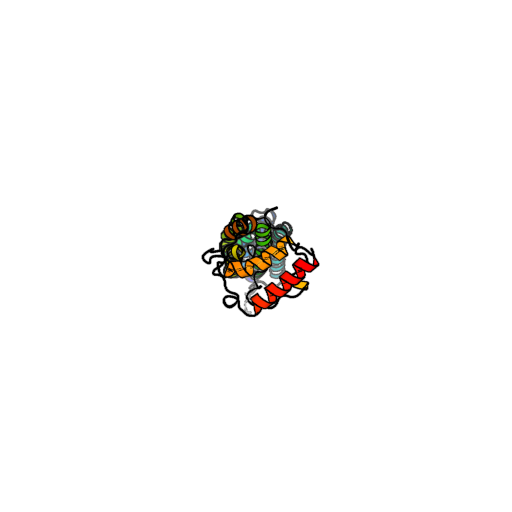A 1 255 ? 13.788 -0.339 -41.523 1.00 89.38 255 GLY A C 1
ATOM 2029 O O . GLY A 1 255 ? 14.889 0.177 -41.309 1.00 89.38 255 GLY A O 1
ATOM 2030 N N . GLY A 1 256 ? 13.027 -0.913 -40.586 1.00 92.12 256 GLY A N 1
ATOM 2031 C CA . GLY A 1 256 ? 13.259 -0.818 -39.146 1.00 92.12 256 GLY A CA 1
ATOM 2032 C C . GLY A 1 256 ? 13.110 0.609 -38.609 1.00 92.12 256 GLY A C 1
ATOM 2033 O O . GLY A 1 256 ? 12.970 1.560 -39.384 1.00 92.12 256 GLY A O 1
ATOM 2034 N N . TYR A 1 257 ? 13.192 0.760 -37.286 1.00 94.75 257 TYR A N 1
ATOM 2035 C CA . TYR A 1 257 ? 13.218 2.080 -36.660 1.00 94.75 257 TYR A CA 1
ATOM 2036 C C . TYR A 1 257 ? 14.458 2.855 -37.122 1.00 94.75 257 TYR A C 1
ATOM 2038 O O . TYR A 1 257 ? 15.571 2.316 -37.161 1.00 94.75 257 TYR A O 1
ATOM 2046 N N . LYS A 1 258 ? 14.278 4.125 -37.485 1.00 95.19 258 LYS A N 1
ATOM 2047 C CA . LYS A 1 258 ? 15.385 5.006 -37.864 1.00 95.19 258 LYS A CA 1
ATOM 2048 C C . LYS A 1 258 ? 15.911 5.696 -36.615 1.00 95.19 258 LYS A C 1
ATOM 2050 O O . LYS A 1 258 ? 15.194 6.469 -36.000 1.00 95.19 258 LYS A O 1
ATOM 2055 N N . LEU A 1 259 ? 17.154 5.389 -36.274 1.00 93.12 259 LEU A N 1
ATOM 2056 C CA . LEU A 1 259 ? 17.870 6.017 -35.171 1.00 93.12 259 LEU A CA 1
ATOM 2057 C C . LEU A 1 259 ? 18.409 7.388 -35.579 1.00 93.12 259 LEU A C 1
ATOM 2059 O O . LEU A 1 259 ? 18.755 7.583 -36.747 1.00 93.12 259 LEU A O 1
ATOM 2063 N N . ASP A 1 260 ? 18.550 8.271 -34.592 1.00 92.19 260 ASP A N 1
ATOM 2064 C CA . ASP A 1 260 ? 19.177 9.590 -34.721 1.00 92.19 260 ASP A CA 1
ATOM 2065 C C . ASP A 1 260 ? 18.456 10.501 -35.738 1.00 92.19 260 ASP A C 1
ATOM 2067 O O . ASP A 1 260 ? 19.097 11.173 -36.553 1.00 92.19 260 ASP A O 1
ATOM 2071 N N . GLN A 1 261 ? 17.117 10.476 -35.710 1.00 76.62 261 GLN A N 1
ATOM 2072 C CA . GLN A 1 261 ? 16.265 11.373 -36.503 1.00 76.62 261 GLN A CA 1
ATOM 2073 C C . GLN A 1 261 ? 16.360 12.842 -36.075 1.00 76.62 261 GLN A C 1
ATOM 2075 O O . GLN A 1 261 ? 16.599 13.117 -34.877 1.00 76.62 261 GLN A O 1
#

Foldseek 3Di:
DDDDDPDPPQVVLLVVLVVQLVVLVVCVVVVVAALQRSQQSLVVSPLVPDDDPSSVSSVVVNVVRLVVLVVVLVVCVVVVVLPVSLVVLVVSVVRHDDDDVSSVVSLVVSLVSNLVSLLVVLVVCVVVVNLVVSLVSLVVCLVSHPPSVSSVVSNVVSVCVLQVVLALQNCLQPAADDVVSCPPDDLVSLVLNLVVLVQLVQEADPFPQNNVSQVVRPNGHNDAYNVRDDPVSGDPSSVNNNVVSVVVQCVNPVVGDDTPD

Sequence (261 aa):
MDKEQGEDGTDNDEQASDSLLSVIKADYKKKEMDYAEAKNALADLDAEELEGEAADDILEFQSTIEKDLGDKLAKFASDSDFKPLIEELTALKKAVDGDDEFLEELVEKYDAEYIFYLDSESEKLVKAGKKDEAVKLLEESESLVNDKNAVLDLLLEVQNTAGKDEYIIPDSNSRYLSDADLSGLNIQQINYAKNEIYARHGRRFQSAELQTYFNSKSWYNGTVDPAAFRESMLNDFEKRNVELLSKKEFSMESGGYKLDQ

Secondary structure (DSSP, 8-state):
------STTHHHHHHHHHHHHHHHHHHHHHTSS-HHHHHHHHHTT-TTT--THHHHHHHHHHHHHHHHHHHHHHHHHHTT-HHHHHHHHHHHHHHS-S--HHHHHHHHHHHHHHHHHHHHHHHHHHHTT-HHHHHHHHHHHHTT-S-HHHHHHHHHHHHHGGGTTT-SSTTTTTS---TTTTTT--HHHHHHHHHHHHHTTTB--SSHHHHHHHHTSTT----B-TTT--GGGS-HHHHHHHHHHHHHHHHH-TT---S--

pLDDT: mean 88.97, std 12.86, range [40.31, 98.38]

Organism: NCBI:txid2044587

InterPro domains:
  IPR025582 YARHG domain [PF13308] (166-247)
  IPR025582 YARHG domain [SM01324] (165-250)
  IPR038434 YARHG domain superfamily [G3DSA:1.20.58.1690] (161-248)

Radius of gyration: 32.98 Å; chains: 1; bounding box: 73×34×109 Å